Protein AF-A0AAV5IQM7-F1 (afdb_monomer)

Secondary structure (DSSP, 8-state):
-----------------------PPPPEEEEEEE-SSSTHHHHHHHHHHHHHHTT-SSPEEEEE-TTS-HHHHHHHHHTT-EEEE-------TTS-SSS--SSHHHHHHGGGGGG-TT-SEEEEE-TT----S--GGGGGSPSS--B--EEPPPTTSPPPGGG-SSPPS-EE-TTEEEE---HHHHHHHHHHHHHSPPPTHHHHGGG-

Nearest PDB structures (foldseek):
  1zdg-assembly1_A-2  TM=7.998E-01  e=1.258E-12  Oryctolagus cuniculus
  3t7n-assembly1_B  TM=8.251E-01  e=5.888E-12  Homo sapiens
  3u2w-assembly1_B  TM=8.463E-01  e=1.448E-11  Homo sapiens
  3v8z-assembly1_A  TM=7.815E-01  e=2.552E-12  Oryctolagus cuniculus
  3usq-assembly1_A  TM=7.918E-01  e=5.177E-12  Oryctolagus cuniculus

pLDDT: mean 79.18, std 22.53, range [31.3, 98.69]

InterPro domains:
  IPR002495 Glycosyl transferase, family 8 [PF01501] (33-183)
  IPR029044 Nucleotide-diphospho-sugar transferases [G3DSA:3.90.550.10] (26-205)
  IPR029044 Nucleotide-diphospho-sugar transferases [SSF53448] (26-196)
  IPR050587 GNT1/Glycosyltransferase 8 [PTHR11183] (19-203)

Solvent-accessible surface area (backbone atoms only — not comparable to full-atom values): 12952 Å² total; per-residue (Å²): 132,88,80,92,88,84,91,87,86,85,88,82,83,83,77,80,78,78,78,76,73,73,80,68,76,79,39,56,32,37,34,32,61,49,65,50,79,62,72,58,60,57,31,37,49,49,27,45,51,21,42,55,75,42,61,51,92,52,53,43,34,35,38,27,36,86,64,39,44,69,70,56,54,48,54,38,48,78,56,67,35,45,77,39,81,47,74,79,33,72,80,74,91,85,63,76,99,67,92,79,82,79,62,58,36,62,66,51,26,57,50,57,62,25,56,46,59,83,26,62,37,35,36,41,39,39,33,80,49,81,50,89,61,67,64,70,68,67,74,72,53,74,85,96,53,76,48,53,53,77,34,80,80,60,87,90,56,81,82,60,73,91,76,46,82,75,74,77,93,71,49,57,42,86,54,34,36,37,38,59,36,31,59,68,56,37,53,51,51,53,53,50,56,76,69,54,74,92,70,70,66,75,59,65,65,74,77,110

Radius of gyration: 25.44 Å; Cα contacts (8 Å, |Δi|>4): 270; chains: 1; bounding box: 40×71×98 Å

Mean predicted aligned error: 11.59 Å

Organism: NCBI:txid152421

Structure (mmCIF, N/CA/C/O backbone):
data_AF-A0AAV5IQM7-F1
#
_entry.id   AF-A0AAV5IQM7-F1
#
loop_
_atom_site.group_PDB
_atom_site.id
_atom_site.type_symbol
_atom_site.label_atom_id
_atom_site.label_alt_id
_atom_site.label_comp_id
_atom_site.label_asym_id
_atom_site.label_entity_id
_atom_site.label_seq_id
_atom_site.pdbx_PDB_ins_code
_atom_site.Cartn_x
_atom_site.Cartn_y
_atom_site.Cartn_z
_atom_site.occupancy
_atom_site.B_iso_or_equiv
_atom_site.auth_seq_id
_atom_site.auth_comp_id
_atom_site.auth_asym_id
_atom_site.auth_atom_id
_atom_site.pdbx_PDB_model_num
ATOM 1 N N . MET A 1 1 ? 9.847 -55.530 65.056 1.00 37.12 1 MET A N 1
ATOM 2 C CA . MET A 1 1 ? 11.164 -54.924 65.343 1.00 37.12 1 MET A CA 1
ATOM 3 C C . MET A 1 1 ? 11.649 -54.212 64.086 1.00 37.12 1 MET A C 1
ATOM 5 O O . MET A 1 1 ? 11.338 -54.685 63.002 1.00 37.12 1 MET A O 1
ATOM 9 N N . ALA A 1 2 ? 12.290 -53.055 64.273 1.00 31.33 2 ALA A N 1
ATOM 10 C CA . ALA A 1 2 ? 12.826 -52.109 63.279 1.00 31.33 2 ALA A CA 1
ATOM 11 C C . ALA A 1 2 ? 13.828 -52.763 62.285 1.00 31.33 2 ALA A C 1
ATOM 13 O O . ALA A 1 2 ? 14.260 -53.881 62.546 1.00 31.33 2 ALA A O 1
ATOM 14 N N . SER A 1 3 ? 14.215 -52.215 61.122 1.00 32.06 3 SER A N 1
ATOM 15 C CA . SER A 1 3 ? 14.662 -50.849 60.754 1.00 32.06 3 SER A CA 1
ATOM 16 C C . SER A 1 3 ? 14.723 -50.734 59.202 1.00 32.06 3 SER A C 1
ATOM 18 O O . SER A 1 3 ? 14.943 -51.749 58.551 1.00 32.06 3 SER A O 1
ATOM 20 N N . ASN A 1 4 ? 14.356 -49.610 58.553 1.00 31.30 4 ASN A N 1
ATOM 21 C CA . ASN A 1 4 ? 15.213 -48.525 57.989 1.00 31.30 4 ASN A CA 1
ATOM 22 C C . ASN A 1 4 ? 16.508 -48.993 57.269 1.00 31.30 4 ASN A C 1
ATOM 24 O O . ASN A 1 4 ? 17.216 -49.804 57.843 1.00 31.30 4 ASN A O 1
ATOM 28 N N . VAL A 1 5 ? 16.998 -48.525 56.103 1.00 36.59 5 VAL A N 1
ATOM 29 C CA . VAL A 1 5 ? 16.884 -47.333 55.210 1.00 36.59 5 VAL A CA 1
ATOM 30 C C . VAL A 1 5 ? 17.802 -47.678 53.978 1.00 36.59 5 VAL A C 1
ATOM 32 O O . VAL A 1 5 ? 18.730 -48.455 54.163 1.00 36.59 5 VAL A O 1
ATOM 35 N N . MET A 1 6 ? 17.612 -47.316 52.692 1.00 32.00 6 MET A N 1
ATOM 36 C CA . MET A 1 6 ? 18.033 -46.065 52.016 1.00 32.00 6 MET A CA 1
ATOM 37 C C . MET A 1 6 ? 17.916 -46.220 50.468 1.00 32.00 6 MET A C 1
ATOM 39 O O . MET A 1 6 ? 18.459 -47.155 49.894 1.00 32.00 6 MET A O 1
ATOM 43 N N . ASN A 1 7 ? 17.213 -45.277 49.829 1.00 34.47 7 ASN A N 1
ATOM 44 C CA . ASN A 1 7 ? 17.510 -44.541 48.582 1.00 34.47 7 ASN A CA 1
ATOM 45 C C . ASN A 1 7 ? 18.238 -45.197 47.374 1.00 34.47 7 ASN A C 1
ATOM 47 O O . ASN A 1 7 ? 19.398 -45.569 47.475 1.00 34.47 7 ASN A O 1
ATOM 51 N N . THR A 1 8 ? 17.633 -45.116 46.176 1.00 35.34 8 THR A N 1
ATOM 52 C CA . THR A 1 8 ? 18.191 -44.420 44.982 1.00 35.34 8 THR A CA 1
ATOM 53 C C . THR A 1 8 ? 17.154 -44.343 43.837 1.00 35.34 8 THR A C 1
ATOM 55 O O . THR A 1 8 ? 16.594 -45.346 43.409 1.00 35.34 8 THR A O 1
ATOM 58 N N . LYS A 1 9 ? 16.895 -43.123 43.340 1.00 39.16 9 LYS A N 1
ATOM 59 C CA . LYS A 1 9 ? 16.306 -42.804 42.015 1.00 39.16 9 LYS A CA 1
ATOM 60 C C . LYS A 1 9 ? 17.465 -42.543 41.027 1.00 39.16 9 LYS A C 1
ATOM 62 O O . LYS A 1 9 ? 18.515 -42.097 41.491 1.00 39.16 9 LYS A O 1
ATOM 67 N N . PRO A 1 10 ? 17.306 -42.773 39.707 1.00 44.19 10 PRO A N 1
ATOM 68 C CA . PRO A 1 10 ? 16.773 -41.738 38.795 1.00 44.19 10 PRO A CA 1
ATOM 69 C C . PRO A 1 10 ? 15.765 -42.309 37.766 1.00 44.19 10 PRO A C 1
ATOM 71 O O . PRO A 1 10 ? 15.905 -43.425 37.294 1.00 44.19 10 PRO A O 1
ATOM 74 N N . ASN A 1 11 ? 14.597 -41.695 37.558 1.00 37.00 11 ASN A N 1
ATOM 75 C CA . ASN A 1 11 ? 14.291 -40.556 36.673 1.00 37.00 11 ASN A CA 1
ATOM 76 C C . ASN A 1 11 ? 14.372 -40.860 35.161 1.00 37.00 11 ASN A C 1
ATOM 78 O O . ASN A 1 11 ? 15.452 -40.835 34.585 1.00 37.00 11 ASN A O 1
ATOM 82 N N . ALA A 1 12 ? 13.202 -41.017 34.531 1.00 38.97 12 ALA A N 1
ATOM 83 C CA . ALA A 1 12 ? 12.914 -40.568 33.165 1.00 38.97 12 ALA A CA 1
ATOM 84 C C . ALA A 1 12 ? 11.387 -40.547 32.948 1.00 38.97 12 ALA A C 1
ATOM 86 O O . ALA A 1 12 ? 10.823 -41.392 32.259 1.00 38.97 12 ALA A O 1
ATOM 87 N N . SER A 1 13 ? 10.695 -39.588 33.573 1.00 37.47 13 SER A N 1
ATOM 88 C CA . SER A 1 13 ? 9.366 -39.190 33.101 1.00 37.47 13 SER A CA 1
ATOM 89 C C . SER A 1 13 ? 9.572 -38.306 31.880 1.00 37.47 13 SER A C 1
ATOM 91 O O . SER A 1 13 ? 9.978 -37.151 32.001 1.00 37.47 13 SER A O 1
ATOM 93 N N . THR A 1 14 ? 9.330 -38.872 30.704 1.00 34.59 14 THR A N 1
ATOM 94 C CA . THR A 1 14 ? 9.285 -38.158 29.431 1.00 34.59 14 THR A CA 1
ATOM 95 C C . THR A 1 14 ? 8.139 -37.150 29.485 1.00 34.59 14 THR A C 1
ATOM 97 O O . THR A 1 14 ? 6.981 -37.483 29.244 1.00 34.59 14 THR A O 1
ATOM 100 N N . VAL A 1 15 ? 8.449 -35.907 29.849 1.00 36.72 15 VAL A N 1
ATOM 101 C CA . VAL A 1 15 ? 7.535 -34.782 29.661 1.00 36.72 15 VAL A CA 1
ATOM 102 C C . VAL A 1 15 ? 7.520 -34.491 28.167 1.00 36.72 15 VAL A C 1
ATOM 104 O O . VAL A 1 15 ? 8.432 -33.867 27.631 1.00 36.72 15 VAL A O 1
ATOM 107 N N . VAL A 1 16 ? 6.489 -34.978 27.482 1.00 37.81 16 VAL A N 1
ATOM 108 C CA . VAL A 1 16 ? 6.167 -34.536 26.127 1.00 37.81 16 VAL A CA 1
ATOM 109 C C . VAL A 1 16 ? 5.552 -33.144 26.260 1.00 37.81 16 VAL A C 1
ATOM 111 O O . VAL A 1 16 ? 4.340 -32.987 26.394 1.00 37.81 16 VAL A O 1
ATOM 114 N N . THR A 1 17 ? 6.392 -32.112 26.282 1.00 36.19 17 THR A N 1
ATOM 115 C CA . THR A 1 17 ? 5.953 -30.729 26.088 1.00 36.19 17 THR A CA 1
ATOM 116 C C . THR A 1 17 ? 5.511 -30.578 24.636 1.00 36.19 17 THR A C 1
ATOM 118 O O . THR A 1 17 ? 6.286 -30.215 23.753 1.00 36.19 17 THR A O 1
ATOM 121 N N . SER A 1 18 ? 4.235 -30.868 24.373 1.00 42.69 18 SER A N 1
ATOM 122 C CA . SER A 1 18 ? 3.570 -30.385 23.167 1.00 42.69 18 SER A CA 1
ATOM 123 C C . SER A 1 18 ? 3.438 -28.868 23.295 1.00 42.69 18 SER A C 1
ATOM 125 O O . SER A 1 18 ? 2.542 -28.335 23.944 1.00 42.69 18 SER A O 1
ATOM 127 N N . SER A 1 19 ? 4.397 -28.148 22.718 1.00 42.94 19 SER A N 1
ATOM 128 C CA . SER A 1 19 ? 4.266 -26.710 22.531 1.00 42.94 19 SER A CA 1
ATOM 129 C C . SER A 1 19 ? 3.201 -26.495 21.459 1.00 42.94 19 SER A C 1
ATOM 131 O O . SER A 1 19 ? 3.481 -26.532 20.260 1.00 42.94 19 SER A O 1
ATOM 133 N N . ALA A 1 20 ? 1.947 -26.351 21.889 1.00 42.56 20 ALA A N 1
ATOM 134 C CA . ALA A 1 20 ? 0.885 -25.833 21.049 1.00 42.56 20 ALA A CA 1
ATOM 135 C C . ALA A 1 20 ? 1.284 -24.405 20.665 1.00 42.56 20 ALA A C 1
ATOM 137 O O . ALA A 1 20 ? 1.094 -23.458 21.429 1.00 42.56 20 ALA A O 1
ATOM 138 N N . LYS A 1 21 ? 1.903 -24.254 19.489 1.00 43.53 21 LYS A N 1
ATOM 139 C CA . LYS A 1 21 ? 2.110 -22.956 18.855 1.00 43.53 21 LYS A CA 1
ATOM 140 C C . LYS A 1 21 ? 0.718 -22.369 18.680 1.00 43.53 21 LYS A C 1
ATOM 142 O O . LYS A 1 21 ? -0.026 -22.823 17.814 1.00 43.53 21 LYS A O 1
ATOM 147 N N . ALA A 1 22 ? 0.344 -21.433 19.554 1.00 42.72 22 ALA A N 1
ATOM 148 C CA . ALA A 1 22 ? -0.907 -20.710 19.432 1.00 42.72 22 ALA A CA 1
ATOM 149 C C . ALA A 1 22 ? -0.965 -20.202 17.992 1.00 42.72 22 ALA A C 1
ATOM 151 O O . ALA A 1 22 ? -0.064 -19.475 17.562 1.00 42.72 22 ALA A O 1
ATOM 152 N N . MET A 1 23 ? -1.941 -20.681 17.221 1.00 48.75 23 MET A N 1
ATOM 153 C CA . MET A 1 23 ? -2.147 -20.215 15.861 1.00 48.75 23 MET A CA 1
ATOM 154 C C . MET A 1 23 ? -2.526 -18.745 15.979 1.00 48.75 23 MET A C 1
ATOM 156 O O . MET A 1 23 ? -3.672 -18.401 16.256 1.00 48.75 23 MET A O 1
ATOM 160 N N . SER A 1 24 ? -1.524 -17.873 15.880 1.00 64.31 24 SER A N 1
ATOM 161 C CA . SER A 1 24 ? -1.733 -16.439 15.843 1.00 64.31 24 SER A CA 1
ATOM 162 C C . SER A 1 24 ? -2.653 -16.158 14.670 1.00 64.31 24 SER A C 1
ATOM 164 O O . SER A 1 24 ? -2.392 -16.652 13.569 1.00 64.31 24 SER A O 1
ATOM 166 N N . LEU A 1 25 ? -3.709 -15.383 14.909 1.00 70.38 25 LEU A N 1
ATOM 167 C CA . LEU A 1 25 ? -4.631 -14.980 13.857 1.00 70.38 25 LEU A CA 1
ATOM 168 C C . LEU A 1 25 ? -3.851 -14.446 12.641 1.00 70.38 25 LEU A C 1
ATOM 170 O O . LEU A 1 25 ? -2.874 -13.708 12.828 1.00 70.38 25 LEU A O 1
ATOM 174 N N . PRO A 1 26 ? -4.257 -14.823 11.415 1.00 79.12 26 PRO A N 1
ATOM 175 C CA . PRO A 1 26 ? -3.601 -14.373 10.197 1.00 79.12 26 PRO A CA 1
ATOM 176 C C . PRO A 1 26 ? -3.544 -12.842 10.168 1.00 79.12 26 PRO A C 1
ATOM 178 O O . PRO A 1 26 ? -4.567 -12.160 10.244 1.00 79.12 26 PRO A O 1
ATOM 181 N N . LYS A 1 27 ? -2.329 -12.284 10.097 1.00 95.12 27 LYS A N 1
ATOM 182 C CA . LYS A 1 27 ? -2.139 -10.831 10.028 1.00 95.12 27 LYS A CA 1
ATOM 183 C C . LYS A 1 27 ? -2.548 -10.343 8.642 1.00 95.12 27 LYS A C 1
ATOM 185 O O . LYS A 1 27 ? -2.135 -10.918 7.637 1.00 95.12 27 LYS A O 1
ATOM 190 N N . ARG A 1 28 ? -3.339 -9.277 8.598 1.00 98.00 28 ARG A N 1
ATOM 191 C CA . ARG A 1 28 ? -3.844 -8.629 7.381 1.00 98.00 28 ARG A CA 1
ATOM 192 C C . ARG A 1 28 ? -3.598 -7.125 7.480 1.00 98.00 28 ARG A C 1
ATOM 194 O O . ARG A 1 28 ? -3.606 -6.583 8.590 1.00 98.00 28 ARG A O 1
ATOM 201 N N . ALA A 1 29 ? -3.337 -6.472 6.354 1.00 98.56 29 ALA A N 1
ATOM 202 C CA . ALA A 1 29 ? -3.091 -5.034 6.312 1.00 98.56 29 ALA A CA 1
ATOM 203 C C . ALA A 1 29 ? -3.358 -4.443 4.928 1.00 98.56 29 ALA A C 1
ATOM 205 O O . ALA A 1 29 ? -3.205 -5.113 3.907 1.00 98.56 29 ALA A O 1
ATOM 206 N N . TYR A 1 30 ? -3.698 -3.161 4.910 1.00 98.69 30 TYR A N 1
ATOM 207 C CA . TYR A 1 30 ? -3.569 -2.352 3.708 1.00 98.69 30 TYR A CA 1
ATOM 208 C C . TYR A 1 30 ? -2.096 -2.012 3.503 1.00 98.69 30 TYR A C 1
ATOM 210 O O . TYR A 1 30 ? -1.344 -1.882 4.473 1.00 98.69 30 TYR A O 1
ATOM 218 N N . VAL A 1 31 ? -1.677 -1.853 2.254 1.00 98.69 31 VAL A N 1
ATOM 219 C CA . VAL A 1 31 ? -0.310 -1.463 1.921 1.00 98.69 31 VAL A CA 1
ATOM 220 C C . VAL A 1 31 ? -0.287 -0.412 0.829 1.00 98.69 31 VAL A C 1
ATOM 222 O O . VAL A 1 31 ? -1.037 -0.481 -0.137 1.00 98.69 31 VAL A O 1
ATOM 225 N N . THR A 1 32 ? 0.598 0.560 0.979 1.00 98.00 32 THR A N 1
ATOM 226 C CA . THR A 1 32 ? 0.918 1.537 -0.058 1.00 98.00 32 THR A CA 1
ATOM 227 C C . THR A 1 32 ? 2.431 1.718 -0.145 1.00 98.00 32 THR A C 1
ATOM 229 O O . THR A 1 32 ? 3.177 1.166 0.669 1.00 98.00 32 THR A O 1
ATOM 232 N N . PHE A 1 33 ? 2.896 2.449 -1.151 1.00 97.06 33 PHE A N 1
ATOM 233 C CA . PHE A 1 33 ? 4.313 2.672 -1.421 1.00 97.06 33 PHE A CA 1
ATOM 234 C C . PHE A 1 33 ? 4.577 4.167 -1.599 1.00 97.06 33 PHE A C 1
ATOM 236 O O . PHE A 1 33 ? 3.794 4.847 -2.257 1.00 97.06 33 PHE A O 1
ATOM 243 N N . LEU A 1 34 ? 5.669 4.658 -1.015 1.00 95.75 34 LEU A N 1
ATOM 244 C CA . LEU A 1 34 ? 6.095 6.051 -1.085 1.00 95.75 34 LEU A CA 1
ATOM 245 C C . LEU A 1 34 ? 7.604 6.123 -1.359 1.00 95.75 34 LEU A C 1
ATOM 247 O O . LEU A 1 34 ? 8.394 5.407 -0.742 1.00 95.75 34 LEU A O 1
ATOM 251 N N . ALA A 1 35 ? 7.997 7.014 -2.263 1.00 93.06 35 ALA A N 1
ATOM 252 C CA . ALA A 1 35 ? 9.385 7.278 -2.622 1.00 93.06 35 ALA A CA 1
ATOM 253 C C . ALA A 1 35 ? 9.606 8.778 -2.834 1.00 93.06 35 ALA A C 1
ATOM 255 O O . ALA A 1 35 ? 8.668 9.506 -3.160 1.00 93.06 35 ALA A O 1
ATOM 256 N N . GLY A 1 36 ? 10.851 9.222 -2.681 1.00 89.06 36 GLY A N 1
ATOM 257 C CA . GLY A 1 36 ? 11.246 10.605 -2.918 1.00 89.06 36 GLY A CA 1
ATOM 258 C C . GLY A 1 36 ? 10.729 11.610 -1.883 1.00 89.06 36 GLY A C 1
ATOM 259 O O . GLY A 1 36 ? 10.169 11.272 -0.837 1.00 89.06 36 GLY A O 1
ATOM 260 N N . ASN A 1 37 ? 10.940 12.891 -2.190 1.00 88.12 37 ASN A N 1
ATOM 261 C CA . ASN A 1 37 ? 10.611 14.029 -1.325 1.00 88.12 37 ASN A CA 1
ATOM 262 C C . ASN A 1 37 ? 9.400 14.847 -1.812 1.00 88.12 37 ASN A C 1
ATOM 264 O O . ASN A 1 37 ? 9.224 15.986 -1.386 1.00 88.12 37 ASN A O 1
ATOM 268 N N . GLY A 1 38 ? 8.601 14.289 -2.723 1.00 89.50 38 GLY A N 1
ATOM 269 C CA . GLY A 1 38 ? 7.453 14.969 -3.315 1.00 89.50 38 GLY A CA 1
ATOM 270 C C . GLY A 1 38 ? 6.223 15.021 -2.407 1.00 89.50 38 GLY A C 1
ATOM 271 O O . GLY A 1 38 ? 6.201 14.508 -1.288 1.00 89.50 38 GLY A O 1
ATOM 272 N N . ASP A 1 39 ? 5.151 15.601 -2.939 1.00 90.69 39 ASP A N 1
ATOM 273 C CA . ASP A 1 39 ? 3.887 15.802 -2.225 1.00 90.69 39 ASP A CA 1
ATOM 274 C C . ASP A 1 39 ? 3.036 14.529 -2.061 1.00 90.69 39 ASP A C 1
ATOM 276 O O . ASP A 1 39 ? 1.988 14.574 -1.415 1.00 90.69 39 ASP A O 1
ATOM 280 N N . ASP A 1 40 ? 3.491 13.382 -2.570 1.00 91.25 40 ASP A N 1
ATOM 281 C CA . ASP A 1 40 ? 2.781 12.096 -2.510 1.00 91.25 40 ASP A CA 1
ATOM 282 C C . ASP A 1 40 ? 2.455 11.663 -1.069 1.00 91.25 40 ASP A C 1
ATOM 284 O O . ASP A 1 40 ? 1.447 10.998 -0.812 1.00 91.25 40 ASP A O 1
ATOM 288 N N . VAL A 1 41 ? 3.242 12.126 -0.087 1.00 95.50 41 VAL A N 1
ATOM 289 C CA . VAL A 1 41 ? 2.959 11.935 1.345 1.00 95.50 41 VAL A CA 1
ATOM 290 C C . VAL A 1 41 ? 1.591 12.502 1.753 1.00 95.50 41 VAL A C 1
ATOM 292 O O . VAL A 1 41 ? 0.920 11.939 2.624 1.00 95.50 41 VAL A O 1
ATOM 295 N N . LYS A 1 42 ? 1.131 13.587 1.112 1.00 95.50 42 LYS A N 1
ATOM 296 C CA . LYS A 1 42 ? -0.186 14.198 1.359 1.00 95.50 42 LYS A CA 1
ATOM 297 C C . LYS A 1 42 ? -1.305 13.269 0.898 1.00 95.50 42 LYS A C 1
ATOM 299 O O . LYS A 1 42 ? -2.290 13.119 1.623 1.00 95.50 42 LYS A O 1
ATOM 304 N N . GLY A 1 43 ? -1.124 12.615 -0.252 1.00 96.50 43 GLY A N 1
ATOM 305 C CA . GLY A 1 43 ? -2.024 11.577 -0.750 1.00 96.50 43 GLY A CA 1
ATOM 306 C C . GLY A 1 43 ? -2.120 10.426 0.245 1.00 96.50 43 GLY A C 1
ATOM 307 O O . GLY A 1 43 ? -3.200 10.150 0.767 1.00 96.50 43 GLY A O 1
ATOM 308 N N . VAL A 1 44 ? -0.975 9.842 0.620 1.00 97.38 44 VAL A N 1
ATOM 309 C CA . VAL A 1 44 ? -0.917 8.720 1.576 1.00 97.38 44 VAL A CA 1
ATOM 310 C C . VAL A 1 44 ? -1.558 9.085 2.921 1.00 97.38 44 VAL A C 1
ATOM 312 O O . VAL A 1 44 ? -2.284 8.286 3.515 1.00 97.38 44 VAL A O 1
ATOM 315 N N . THR A 1 45 ? -1.353 10.315 3.392 1.00 96.88 45 THR A N 1
ATOM 316 C CA . THR A 1 45 ? -2.009 10.839 4.599 1.00 96.88 45 THR A CA 1
ATOM 317 C C . THR A 1 45 ? -3.531 10.928 4.425 1.00 96.88 45 THR A C 1
ATOM 319 O O . THR A 1 45 ? -4.291 10.616 5.345 1.00 96.88 45 THR A O 1
ATOM 322 N N . GLY A 1 46 ? -3.999 11.342 3.246 1.00 97.38 46 GLY A N 1
ATOM 323 C CA . GLY A 1 46 ? -5.411 11.335 2.866 1.00 97.38 46 GLY A CA 1
ATOM 324 C C . GLY A 1 46 ? -6.006 9.925 2.855 1.00 97.38 46 GLY A C 1
ATOM 325 O O . GLY A 1 46 ? -7.062 9.710 3.455 1.00 97.38 46 GLY A O 1
ATOM 326 N N . LEU A 1 47 ? -5.299 8.956 2.270 1.00 98.00 47 LEU A N 1
ATOM 327 C CA . LEU A 1 47 ? -5.671 7.541 2.273 1.00 98.00 47 LEU A CA 1
ATOM 328 C C . LEU A 1 47 ? -5.801 6.996 3.705 1.00 98.00 47 LEU A C 1
ATOM 330 O O . LEU A 1 47 ? -6.826 6.403 4.052 1.00 98.00 47 LEU A O 1
ATOM 334 N N . ALA A 1 48 ? -4.812 7.256 4.566 1.00 97.88 48 ALA A N 1
ATOM 335 C CA . ALA A 1 48 ? -4.835 6.849 5.973 1.00 97.88 48 ALA A CA 1
ATOM 336 C C . ALA A 1 48 ? -6.062 7.410 6.714 1.00 97.88 48 ALA A C 1
ATOM 338 O O . ALA A 1 48 ? -6.770 6.688 7.424 1.00 97.88 48 ALA A O 1
ATOM 339 N N . LYS A 1 49 ? -6.369 8.697 6.499 1.00 97.12 49 LYS A N 1
ATOM 340 C CA . LYS A 1 49 ? -7.576 9.342 7.037 1.00 97.12 49 LYS A CA 1
ATOM 341 C C . LYS A 1 49 ? -8.857 8.710 6.488 1.00 97.12 49 LYS A C 1
ATOM 343 O O . LYS A 1 49 ? -9.804 8.525 7.251 1.00 97.12 49 LYS A O 1
ATOM 348 N N . GLY A 1 50 ? -8.891 8.363 5.201 1.00 97.81 50 GLY A N 1
ATOM 349 C CA . GLY A 1 50 ? -10.013 7.679 4.554 1.00 97.81 50 GLY A CA 1
ATOM 350 C C . GLY A 1 50 ? -10.320 6.331 5.205 1.00 97.81 50 GLY A C 1
ATOM 351 O O . GLY A 1 50 ? -11.435 6.124 5.685 1.00 97.81 50 GLY A O 1
ATOM 352 N N . LEU A 1 51 ? -9.310 5.463 5.326 1.00 98.25 51 LEU A N 1
ATOM 353 C CA . LEU A 1 51 ? -9.426 4.152 5.982 1.00 98.25 51 LEU A CA 1
ATOM 354 C C . LEU A 1 51 ? -9.912 4.270 7.434 1.00 98.25 51 LEU A C 1
ATOM 356 O O . LEU A 1 51 ? -10.774 3.507 7.878 1.00 98.25 51 LEU A O 1
ATOM 360 N N . ARG A 1 52 ? -9.420 5.272 8.169 1.00 97.31 52 ARG A N 1
ATOM 361 C CA . ARG A 1 52 ? -9.866 5.550 9.539 1.00 97.31 52 ARG A CA 1
ATOM 362 C C . ARG A 1 52 ? -11.316 6.023 9.595 1.00 97.31 52 ARG A C 1
ATOM 364 O O . ARG A 1 52 ? -12.080 5.565 10.443 1.00 97.31 52 ARG A O 1
ATOM 371 N N . LYS A 1 53 ? -11.717 6.918 8.687 1.00 97.88 53 LYS A N 1
ATOM 372 C CA . LYS A 1 53 ? -13.087 7.448 8.606 1.00 97.88 53 LYS A CA 1
ATOM 373 C C . LYS A 1 53 ? -14.106 6.334 8.368 1.00 9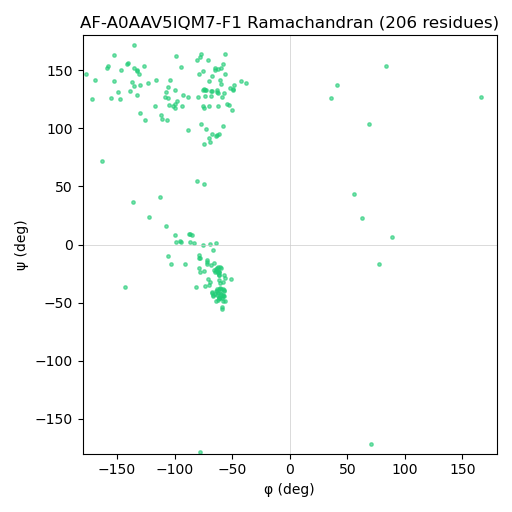7.88 53 LYS A C 1
ATOM 375 O O . LYS A 1 53 ? -15.179 6.359 8.967 1.00 97.88 53 LYS A O 1
ATOM 380 N N . VAL A 1 54 ? -13.753 5.343 7.550 1.00 98.12 54 VAL A N 1
ATOM 381 C CA . VAL A 1 54 ? -14.587 4.156 7.297 1.00 98.12 54 VAL A CA 1
ATOM 382 C C . VAL A 1 54 ? -14.397 3.048 8.341 1.00 98.12 54 VAL A C 1
ATOM 384 O O . VAL A 1 54 ? -14.949 1.960 8.194 1.00 98.12 54 VAL A O 1
ATOM 387 N N . LYS A 1 55 ? -13.653 3.325 9.421 1.00 97.88 55 LYS A N 1
ATOM 388 C CA . LYS A 1 55 ? -13.424 2.428 10.562 1.00 97.88 55 LYS A CA 1
ATOM 389 C C . LYS A 1 55 ? -12.837 1.073 10.152 1.00 97.88 5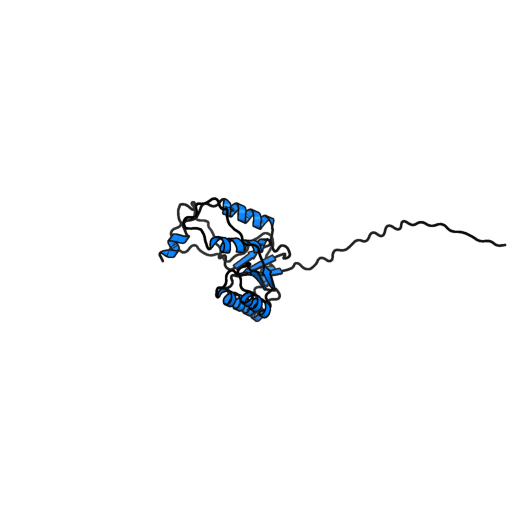5 LYS A C 1
ATOM 391 O O . LYS A 1 55 ? -13.282 0.039 10.648 1.00 97.88 55 LYS A O 1
ATOM 396 N N . SER A 1 56 ? -11.859 1.089 9.242 1.00 97.69 56 SER A N 1
ATOM 397 C CA . SER A 1 56 ? -11.065 -0.098 8.910 1.00 97.69 56 SER A CA 1
ATOM 398 C C . SER A 1 56 ? -10.500 -0.739 10.179 1.00 97.69 56 SER A C 1
ATOM 400 O O . SER A 1 56 ? -9.961 -0.049 11.049 1.00 97.69 56 SER A O 1
ATOM 402 N N . LYS A 1 57 ? -10.597 -2.066 10.275 1.00 97.06 57 LYS A N 1
ATOM 403 C CA . LYS A 1 57 ? -9.992 -2.848 11.366 1.00 97.06 57 LYS A CA 1
ATOM 404 C C . LYS A 1 57 ? -8.493 -3.063 11.161 1.00 97.06 57 LYS A C 1
ATOM 406 O O . LYS A 1 57 ? -7.785 -3.404 12.109 1.00 97.06 57 LYS A O 1
ATOM 411 N N . TYR A 1 58 ? -8.019 -2.916 9.925 1.00 97.81 58 TYR A N 1
ATOM 412 C CA . TYR A 1 58 ? -6.667 -3.276 9.522 1.00 97.81 58 TYR A CA 1
ATOM 413 C C . TYR A 1 58 ? -5.780 -2.035 9.360 1.00 97.81 58 TYR A C 1
ATOM 415 O O . TYR A 1 58 ? -6.242 -1.003 8.864 1.00 97.81 58 TYR A O 1
ATOM 423 N N . PRO A 1 59 ? -4.497 -2.118 9.758 1.00 97.56 59 PRO A N 1
ATOM 424 C CA . PRO A 1 59 ? -3.576 -0.994 9.657 1.00 97.56 59 PRO A CA 1
ATOM 425 C C . PRO A 1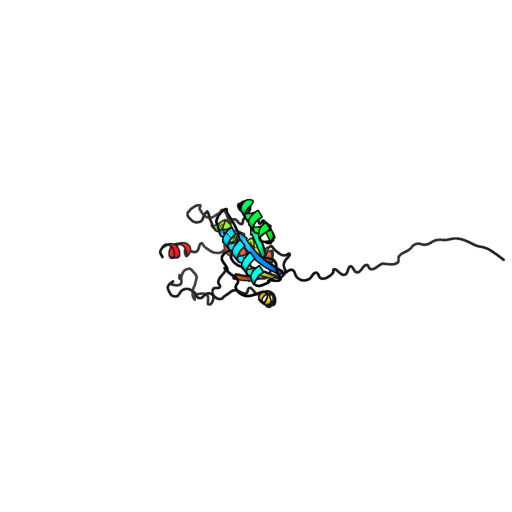 59 ? -3.198 -0.710 8.199 1.00 97.56 59 PRO A C 1
ATOM 427 O O . PRO A 1 59 ? -3.237 -1.608 7.355 1.00 97.56 59 PRO A O 1
ATOM 430 N N . LEU A 1 60 ? -2.741 0.516 7.942 1.00 98.56 60 LEU A N 1
ATOM 431 C CA . LEU A 1 60 ? -2.047 0.876 6.709 1.00 98.56 60 LEU A CA 1
ATOM 432 C C . LEU A 1 60 ? -0.533 0.757 6.914 1.00 98.56 60 LEU A C 1
ATOM 434 O O . LEU A 1 60 ? 0.044 1.439 7.764 1.00 98.56 60 LEU A O 1
ATOM 438 N N . VAL A 1 61 ? 0.103 -0.116 6.138 1.00 98.62 61 VAL A N 1
ATOM 439 C CA . VAL A 1 61 ? 1.560 -0.234 6.040 1.00 98.62 61 VAL A CA 1
ATOM 440 C C . VAL A 1 61 ? 2.040 0.629 4.879 1.00 98.62 61 VAL A C 1
ATOM 442 O O . VAL A 1 61 ? 1.540 0.506 3.765 1.00 98.62 61 VAL A O 1
ATOM 445 N N . VAL A 1 62 ? 3.020 1.490 5.121 1.00 98.44 62 VAL A N 1
ATOM 446 C CA . VAL A 1 62 ? 3.610 2.343 4.085 1.00 98.44 62 VAL A CA 1
ATOM 447 C C . VAL A 1 62 ? 5.027 1.856 3.835 1.00 98.44 62 VAL A C 1
ATOM 449 O O . VAL A 1 62 ? 5.897 2.011 4.692 1.00 98.44 62 VAL A O 1
ATOM 452 N N . ALA A 1 63 ? 5.237 1.230 2.679 1.00 98.19 63 ALA A N 1
ATOM 453 C CA . ALA A 1 63 ? 6.559 0.849 2.213 1.00 98.19 63 ALA A CA 1
ATOM 454 C C . ALA A 1 63 ? 7.297 2.107 1.740 1.00 98.19 63 ALA A C 1
ATOM 456 O O . ALA A 1 63 ? 6.829 2.765 0.813 1.00 98.19 63 ALA A O 1
ATOM 457 N N . VAL A 1 64 ? 8.413 2.453 2.379 1.00 97.25 64 VAL A N 1
ATOM 458 C CA . VAL A 1 64 ? 9.180 3.670 2.069 1.00 97.25 64 VAL A CA 1
ATOM 459 C C . VAL A 1 64 ? 10.568 3.334 1.547 1.00 97.25 64 VAL A C 1
ATOM 461 O O . VAL A 1 64 ? 11.211 2.410 2.047 1.00 97.25 64 VAL A O 1
ATOM 464 N N . LEU A 1 65 ? 11.038 4.094 0.561 1.00 95.31 65 LEU A N 1
ATOM 465 C CA . LEU A 1 65 ? 12.443 4.073 0.162 1.00 95.31 65 LEU A CA 1
ATOM 466 C C . LEU A 1 65 ? 13.314 4.930 1.106 1.00 95.31 65 LEU A C 1
ATOM 468 O O . LEU A 1 65 ? 12.801 5.842 1.768 1.00 95.31 65 LEU A O 1
ATOM 472 N N . PRO A 1 66 ? 14.639 4.683 1.165 1.00 94.06 66 PRO A N 1
ATOM 473 C CA . PRO A 1 66 ? 15.563 5.465 1.994 1.00 94.06 66 PRO A CA 1
ATOM 474 C C . PRO A 1 66 ? 15.610 6.964 1.659 1.00 94.06 66 PRO A C 1
ATOM 476 O O . PRO A 1 66 ? 16.020 7.764 2.492 1.00 94.06 66 PRO A O 1
ATOM 479 N N . ASP A 1 67 ? 15.186 7.353 0.455 1.00 92.06 67 ASP A N 1
ATOM 480 C CA . ASP A 1 67 ? 15.155 8.742 -0.016 1.00 92.06 67 ASP A CA 1
ATOM 481 C C . ASP A 1 67 ? 13.960 9.557 0.514 1.00 92.06 67 ASP A C 1
ATOM 483 O O . ASP A 1 67 ? 13.934 10.778 0.351 1.00 92.06 67 ASP A O 1
ATOM 487 N N . VAL A 1 68 ? 12.989 8.910 1.172 1.00 95.50 68 VAL A N 1
ATOM 488 C CA . VAL A 1 68 ? 11.855 9.583 1.816 1.00 95.50 68 VAL A CA 1
ATOM 489 C C . VAL A 1 68 ? 12.347 10.353 3.052 1.00 95.50 68 VAL A C 1
ATOM 491 O O . VAL A 1 68 ? 12.832 9.715 3.995 1.00 95.50 68 VAL A O 1
ATOM 494 N N . PRO A 1 69 ? 12.186 11.693 3.103 1.00 96.19 69 PRO A N 1
ATOM 495 C CA . PRO A 1 69 ? 12.658 12.517 4.214 1.00 96.19 69 PRO A CA 1
ATOM 496 C C . PRO A 1 69 ? 12.048 12.133 5.565 1.00 96.19 69 PRO A C 1
ATOM 498 O O . PRO A 1 69 ? 10.893 11.710 5.651 1.00 96.19 69 PRO A O 1
ATOM 501 N N . GLU A 1 70 ? 12.789 12.384 6.645 1.00 96.38 70 GLU A N 1
ATOM 502 C CA . GLU A 1 70 ? 12.326 12.108 8.012 1.00 96.38 70 GLU A CA 1
ATOM 503 C C . GLU A 1 70 ? 11.051 12.884 8.373 1.00 96.38 70 GLU A C 1
ATOM 505 O O . GLU A 1 70 ? 10.177 12.372 9.066 1.00 96.38 70 GLU A O 1
ATOM 510 N N . GLU A 1 71 ? 10.889 14.096 7.836 1.00 96.75 71 GLU A N 1
ATOM 511 C CA . GLU A 1 71 ? 9.655 14.871 7.981 1.00 96.75 71 GLU A CA 1
ATOM 512 C C . GLU A 1 71 ? 8.437 14.109 7.437 1.00 96.75 71 GLU A C 1
ATOM 514 O O . GLU A 1 71 ? 7.409 14.021 8.108 1.00 96.75 71 GLU A O 1
ATOM 519 N N . HIS A 1 72 ? 8.560 13.486 6.261 1.00 97.44 72 HIS A N 1
ATOM 520 C CA . HIS A 1 72 ? 7.481 12.693 5.671 1.00 97.44 72 HIS A CA 1
ATOM 521 C C . HIS A 1 72 ? 7.205 11.439 6.500 1.00 97.44 72 HIS A C 1
ATOM 523 O O . HIS A 1 72 ? 6.049 11.113 6.759 1.00 97.44 72 HIS A O 1
ATOM 529 N N . ARG A 1 73 ? 8.251 10.759 6.982 1.00 97.44 73 ARG A N 1
ATOM 530 C CA . ARG A 1 73 ? 8.118 9.584 7.860 1.00 97.44 73 ARG A CA 1
ATOM 531 C C . ARG A 1 73 ? 7.388 9.936 9.152 1.00 97.44 73 ARG A C 1
ATOM 533 O O . ARG A 1 73 ? 6.480 9.211 9.557 1.00 97.44 73 ARG A O 1
ATOM 540 N N . LYS A 1 74 ? 7.707 11.087 9.744 1.00 97.19 74 LYS A N 1
ATOM 541 C CA . LYS A 1 74 ? 7.007 11.616 10.915 1.00 97.19 74 LYS A CA 1
ATOM 542 C C . LYS A 1 74 ? 5.526 11.872 10.629 1.00 97.19 74 LYS A C 1
ATOM 544 O O . LYS A 1 74 ? 4.691 11.411 11.398 1.00 97.19 74 LYS A O 1
ATOM 549 N N . LEU A 1 75 ? 5.184 12.505 9.503 1.00 96.38 75 LEU A N 1
ATOM 550 C CA . LEU A 1 75 ? 3.782 12.712 9.103 1.00 96.38 75 LEU A CA 1
ATOM 551 C C . LEU A 1 75 ? 3.005 11.393 8.972 1.00 96.38 75 LEU A C 1
ATOM 553 O O . LEU A 1 75 ? 1.834 11.316 9.354 1.00 96.38 75 LEU A O 1
ATOM 557 N N . LEU A 1 76 ? 3.651 10.343 8.457 1.00 97.50 76 LEU A N 1
ATOM 558 C CA . LEU A 1 76 ? 3.055 9.011 8.369 1.00 97.50 76 LEU A CA 1
ATOM 559 C C . LEU A 1 76 ? 2.827 8.401 9.759 1.00 97.50 76 LEU A C 1
ATOM 561 O O . LEU A 1 76 ? 1.746 7.870 10.015 1.00 97.50 76 LEU A O 1
ATOM 565 N N . HIS A 1 77 ? 3.798 8.510 10.668 1.00 96.75 77 HIS A N 1
ATOM 566 C CA . HIS A 1 77 ? 3.648 8.057 12.054 1.00 96.75 77 HIS A CA 1
ATOM 567 C C . HIS A 1 77 ? 2.533 8.805 12.794 1.00 96.75 77 HIS A C 1
ATOM 569 O O . HIS A 1 77 ? 1.684 8.166 13.418 1.00 96.75 77 HIS A O 1
ATOM 575 N N . ASP A 1 78 ? 2.475 10.130 12.652 1.00 96.62 78 ASP A N 1
ATOM 576 C CA . ASP A 1 78 ? 1.420 10.981 13.218 1.00 96.62 78 ASP A CA 1
ATOM 577 C C . ASP A 1 78 ? 0.035 10.635 12.631 1.00 96.62 78 ASP A C 1
ATOM 579 O O . ASP A 1 78 ? -1.002 10.826 13.269 1.00 96.62 78 ASP A O 1
ATOM 583 N N . SER A 1 79 ? 0.008 10.059 11.425 1.00 95.31 79 SER A N 1
ATOM 584 C CA . SER A 1 79 ? -1.197 9.549 10.759 1.00 95.31 79 SER A CA 1
ATOM 585 C C . SER A 1 79 ? -1.549 8.101 11.128 1.00 95.31 79 SER A C 1
ATOM 587 O O . SER A 1 79 ? -2.474 7.533 10.541 1.00 95.31 79 SER A O 1
ATOM 589 N N . GLU A 1 80 ? -0.878 7.520 12.128 1.00 96.00 80 GLU A N 1
ATOM 590 C CA . GLU A 1 80 ? -1.047 6.136 12.604 1.00 96.00 80 GLU A CA 1
ATOM 591 C C . GLU A 1 80 ? -0.692 5.066 11.552 1.00 96.00 80 GLU A C 1
ATOM 593 O O . GLU A 1 80 ? -1.130 3.914 11.631 1.00 96.00 80 GLU A O 1
ATOM 598 N N . CYS A 1 81 ? 0.129 5.422 10.562 1.00 97.69 81 CYS A N 1
ATOM 599 C CA . CYS A 1 81 ? 0.647 4.473 9.585 1.00 97.69 81 CYS A CA 1
ATOM 600 C C . CYS A 1 81 ? 1.805 3.651 10.165 1.00 97.69 81 CYS A C 1
ATOM 602 O O . CYS A 1 81 ? 2.645 4.140 10.926 1.00 97.69 81 CYS A O 1
ATOM 604 N N . LYS A 1 82 ? 1.909 2.394 9.728 1.00 97.88 82 LYS A N 1
ATOM 605 C CA . LYS A 1 82 ? 3.082 1.551 9.974 1.00 97.88 82 LYS A CA 1
ATOM 606 C C . LYS A 1 82 ? 4.100 1.769 8.863 1.00 97.88 82 LYS A C 1
ATOM 608 O O . LYS A 1 82 ? 3.972 1.193 7.787 1.00 97.88 82 LYS A O 1
ATOM 613 N N . VAL A 1 83 ? 5.102 2.598 9.121 1.00 98.00 83 VAL A N 1
ATOM 614 C CA . VAL A 1 83 ? 6.199 2.836 8.176 1.00 98.00 83 VAL A CA 1
ATOM 615 C C . VAL A 1 83 ? 7.123 1.617 8.155 1.00 98.00 83 VAL A C 1
ATOM 617 O O . VAL A 1 83 ? 7.566 1.154 9.206 1.00 98.00 83 VAL A O 1
ATOM 620 N N . LYS A 1 84 ? 7.394 1.080 6.963 1.00 97.94 84 LYS A N 1
ATOM 621 C CA . LYS A 1 84 ? 8.326 -0.031 6.747 1.00 97.94 84 LYS A CA 1
ATOM 622 C C . LYS A 1 84 ? 9.298 0.340 5.637 1.00 97.94 84 LYS A C 1
ATOM 624 O O . LYS A 1 84 ? 8.901 0.477 4.485 1.00 97.94 84 LYS A O 1
ATOM 629 N N . GLU A 1 85 ? 10.563 0.505 5.991 1.00 97.31 85 GLU A N 1
ATOM 630 C CA . GLU A 1 85 ? 11.609 0.771 5.007 1.00 97.31 85 GLU A CA 1
ATOM 631 C C . GLU A 1 85 ? 11.884 -0.466 4.146 1.00 97.31 85 GLU A C 1
ATOM 633 O O . GLU A 1 85 ? 11.851 -1.599 4.638 1.00 97.31 85 GLU A O 1
ATOM 638 N N . ILE A 1 86 ? 12.115 -0.243 2.854 1.00 96.06 86 ILE A N 1
ATOM 639 C CA . ILE A 1 86 ? 12.423 -1.281 1.875 1.00 96.06 86 ILE A CA 1
ATOM 640 C C . ILE A 1 86 ? 13.620 -0.891 1.012 1.00 96.06 86 ILE A C 1
ATOM 642 O O . ILE A 1 86 ? 13.841 0.275 0.694 1.00 96.06 86 ILE A O 1
ATOM 646 N N . GLU A 1 87 ? 14.359 -1.908 0.580 1.00 92.06 87 GLU A N 1
ATOM 647 C CA . GLU A 1 87 ? 15.500 -1.731 -0.312 1.00 92.06 87 GLU A CA 1
ATOM 648 C C . GLU A 1 87 ? 15.048 -1.438 -1.750 1.00 92.06 87 GLU A C 1
ATOM 650 O O . GLU A 1 87 ? 14.221 -2.196 -2.289 1.00 92.06 87 GLU A O 1
ATOM 655 N N . PRO A 1 88 ? 15.628 -0.420 -2.414 1.00 90.62 88 PRO A N 1
ATOM 656 C CA . PRO A 1 88 ? 15.342 -0.144 -3.810 1.00 90.62 88 PRO A CA 1
ATOM 657 C C . PRO A 1 88 ? 15.607 -1.355 -4.717 1.00 90.62 88 PRO A C 1
ATOM 659 O O . PRO A 1 88 ? 16.525 -2.153 -4.503 1.00 90.62 88 PRO A O 1
ATOM 662 N N . VAL A 1 89 ? 14.805 -1.486 -5.770 1.00 86.69 89 VAL A N 1
ATOM 663 C CA . VAL A 1 89 ? 14.982 -2.489 -6.823 1.00 86.69 89 VAL A CA 1
ATOM 664 C C . VAL A 1 89 ? 15.527 -1.804 -8.066 1.00 86.69 89 VAL A C 1
ATOM 666 O O . VAL A 1 89 ? 14.873 -0.941 -8.642 1.00 86.69 89 VAL A O 1
ATOM 669 N N . TYR A 1 90 ? 16.703 -2.236 -8.514 1.00 80.06 90 TYR A N 1
ATOM 670 C CA . TYR A 1 90 ? 17.310 -1.771 -9.757 1.00 80.06 90 TYR A CA 1
ATOM 671 C C . TYR A 1 90 ? 17.213 -2.879 -10.814 1.00 80.06 90 TYR A C 1
ATOM 673 O O . TYR A 1 90 ? 17.926 -3.881 -10.693 1.00 80.06 90 TYR A O 1
ATOM 681 N N . PRO A 1 91 ? 16.342 -2.753 -11.833 1.00 64.94 91 PRO A N 1
ATOM 682 C CA . PRO A 1 91 ? 16.364 -3.672 -12.967 1.00 64.94 91 PRO A CA 1
ATOM 683 C C . PRO A 1 91 ? 17.737 -3.585 -13.663 1.00 64.94 91 PRO A C 1
ATOM 685 O O . PRO A 1 91 ? 18.356 -2.527 -13.721 1.00 64.94 91 PRO A O 1
ATOM 688 N N . LEU A 1 92 ? 18.241 -4.736 -14.107 1.00 61.47 92 LEU A N 1
ATOM 689 C CA . LEU A 1 92 ? 19.626 -5.027 -14.512 1.00 61.47 92 LEU A CA 1
ATOM 690 C C . LEU A 1 92 ? 20.382 -3.909 -15.273 1.00 61.47 92 LEU A C 1
ATOM 692 O O . LEU A 1 92 ? 19.888 -3.333 -16.236 1.00 61.47 92 LEU A O 1
ATOM 696 N N . LYS A 1 93 ? 21.665 -3.729 -14.918 1.00 50.84 93 LYS A N 1
ATOM 697 C CA . LYS A 1 93 ? 22.647 -2.756 -15.458 1.00 50.84 93 LYS A CA 1
ATOM 698 C C . LYS A 1 93 ? 23.041 -2.919 -16.945 1.00 50.84 93 LYS A C 1
ATOM 700 O O . LYS A 1 93 ? 23.900 -2.180 -17.415 1.00 50.84 93 LYS A O 1
ATOM 705 N N . ASN A 1 94 ? 22.479 -3.882 -17.678 1.00 44.81 94 ASN A N 1
ATOM 706 C CA . ASN A 1 94 ? 23.014 -4.319 -18.981 1.00 44.81 94 ASN A CA 1
ATOM 707 C C . ASN A 1 94 ? 22.307 -3.727 -20.212 1.00 44.81 94 ASN A C 1
ATOM 709 O O . ASN A 1 94 ? 22.593 -4.151 -21.329 1.00 44.81 94 ASN A O 1
ATOM 713 N N . GLN A 1 95 ? 21.408 -2.759 -20.045 1.00 46.03 95 GLN A N 1
ATOM 714 C CA . GLN A 1 95 ? 20.831 -2.023 -21.171 1.00 46.03 95 GLN A CA 1
ATOM 715 C C . GLN A 1 95 ? 21.406 -0.607 -21.184 1.00 46.03 95 GLN A C 1
ATOM 717 O O . GLN A 1 95 ? 21.510 0.047 -20.149 1.00 46.03 95 GLN A O 1
ATOM 722 N N . THR A 1 96 ? 21.868 -0.184 -22.359 1.00 42.41 96 THR A N 1
ATOM 723 C CA . THR A 1 96 ? 22.551 1.089 -22.622 1.00 42.41 96 THR A CA 1
ATOM 724 C C . THR A 1 96 ? 21.900 2.281 -21.904 1.00 42.41 96 THR A C 1
ATOM 726 O O . THR A 1 96 ? 20.672 2.364 -21.895 1.00 42.41 96 THR A O 1
ATOM 729 N N . PRO A 1 97 ? 22.692 3.236 -21.370 1.00 39.84 97 PRO A N 1
ATOM 730 C CA . PRO A 1 97 ? 22.229 4.395 -20.595 1.00 39.84 97 PRO A CA 1
ATOM 731 C C . PRO A 1 97 ? 21.574 5.474 -21.477 1.00 39.84 97 PRO A C 1
ATOM 733 O O . PRO A 1 97 ? 21.948 6.643 -21.459 1.00 39.84 97 PRO A O 1
ATOM 736 N N . SER A 1 98 ? 20.600 5.074 -22.289 1.00 40.38 98 SER A N 1
ATOM 737 C CA . SER A 1 98 ? 19.891 5.923 -23.231 1.00 40.38 98 SER A CA 1
ATOM 738 C C . SER A 1 98 ? 18.390 5.786 -22.962 1.00 40.38 98 SER A C 1
ATOM 740 O O . SER A 1 98 ? 17.778 4.759 -23.235 1.00 40.38 98 SER A O 1
ATOM 742 N N . VAL A 1 99 ? 17.820 6.844 -22.378 1.00 39.50 99 VAL A N 1
ATOM 743 C CA . VAL A 1 99 ? 16.380 7.165 -22.265 1.00 39.50 99 VAL A CA 1
ATOM 744 C C . VAL A 1 99 ? 15.537 6.418 -21.200 1.00 39.50 99 VAL A C 1
ATOM 746 O O . VAL A 1 99 ? 14.506 6.951 -20.797 1.00 39.50 99 VAL A O 1
ATOM 749 N N . MET A 1 100 ? 15.978 5.290 -20.623 1.00 42.03 100 MET A N 1
ATOM 750 C CA . MET A 1 100 ? 15.193 4.504 -19.629 1.00 42.03 100 MET A CA 1
ATOM 751 C C . MET A 1 100 ? 15.761 4.487 -18.186 1.00 42.03 100 MET A C 1
ATOM 753 O O . MET A 1 100 ? 15.836 3.435 -17.559 1.00 42.03 100 MET A O 1
ATOM 757 N N . ALA A 1 101 ? 16.264 5.612 -17.655 1.00 48.78 101 ALA A N 1
ATOM 758 C CA . ALA A 1 101 ? 17.257 5.553 -16.562 1.00 48.78 101 ALA A CA 1
ATOM 759 C C . ALA A 1 101 ? 17.083 6.513 -15.362 1.00 48.78 101 ALA A C 1
ATOM 761 O O . ALA A 1 101 ? 18.078 6.948 -14.792 1.00 48.78 101 ALA A O 1
ATOM 762 N N . SER A 1 102 ? 15.870 6.821 -14.893 1.00 46.94 102 SER A N 1
ATOM 763 C CA . SER A 1 102 ? 15.746 7.552 -13.608 1.00 46.94 102 SER A CA 1
ATOM 764 C C . SER A 1 102 ? 14.578 7.142 -12.716 1.00 46.94 102 SER A C 1
ATOM 766 O O . SER A 1 102 ? 14.769 7.042 -11.511 1.00 46.94 102 SER A O 1
ATOM 768 N N . HIS A 1 103 ? 13.413 6.795 -13.263 1.00 53.03 103 HIS A N 1
ATOM 769 C CA . HIS A 1 103 ? 12.215 6.516 -12.448 1.00 53.03 103 HIS A CA 1
ATOM 770 C C . HIS A 1 103 ? 11.847 5.031 -12.343 1.00 53.03 103 HIS A C 1
ATOM 772 O O . HIS A 1 103 ? 10.994 4.656 -11.541 1.00 53.03 103 HIS A O 1
ATOM 778 N N . ASP A 1 104 ? 12.477 4.159 -13.128 1.00 62.59 104 ASP A N 1
ATOM 779 C CA . ASP A 1 104 ? 12.079 2.749 -13.170 1.00 62.59 104 ASP A CA 1
ATOM 780 C C . ASP A 1 104 ? 12.456 1.995 -11.892 1.00 62.59 104 ASP A C 1
ATOM 782 O O . ASP A 1 104 ? 11.712 1.118 -11.458 1.00 62.59 104 ASP A O 1
ATOM 786 N N . HIS A 1 105 ? 13.537 2.400 -11.216 1.00 68.19 105 HIS A N 1
ATOM 787 C CA . HIS A 1 105 ? 13.878 1.835 -9.912 1.00 68.19 105 HIS A CA 1
ATOM 788 C C . HIS A 1 105 ? 12.769 2.084 -8.875 1.00 68.19 105 HIS A C 1
ATOM 790 O O . HIS A 1 105 ? 12.438 1.184 -8.108 1.00 68.19 105 HIS A O 1
ATOM 796 N N . ILE A 1 106 ? 12.116 3.253 -8.902 1.00 74.12 106 ILE A N 1
ATOM 797 C CA . ILE A 1 106 ? 10.975 3.577 -8.031 1.00 7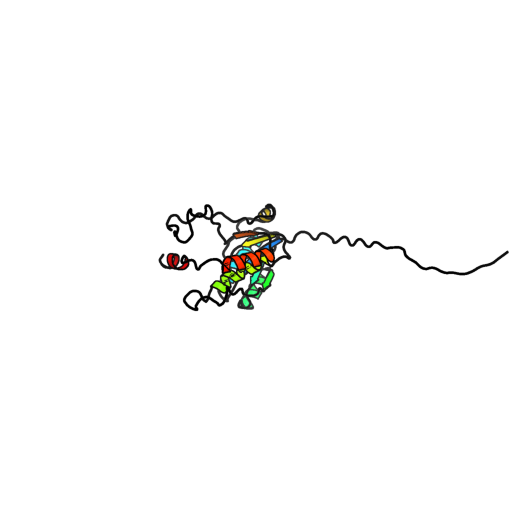4.12 106 ILE A CA 1
ATOM 798 C C . ILE A 1 106 ? 9.799 2.642 -8.338 1.00 74.12 106 ILE A C 1
ATOM 800 O O . ILE A 1 106 ? 9.259 2.007 -7.432 1.00 74.12 106 ILE A O 1
ATOM 804 N N . LYS A 1 107 ? 9.450 2.486 -9.622 1.00 76.06 107 LYS A N 1
ATOM 805 C CA . LYS A 1 107 ? 8.334 1.628 -10.054 1.00 76.06 107 LYS A CA 1
ATOM 806 C C . LYS A 1 107 ? 8.521 0.175 -9.624 1.00 76.06 107 LYS A C 1
ATOM 808 O O . LYS A 1 107 ? 7.590 -0.428 -9.099 1.00 76.06 107 LYS A O 1
ATOM 813 N N . TYR A 1 108 ? 9.711 -0.391 -9.820 1.00 84.50 108 TYR A N 1
ATOM 814 C CA . TYR A 1 108 ? 9.971 -1.787 -9.461 1.00 84.50 108 TYR A CA 1
ATOM 815 C C . TYR A 1 108 ? 10.190 -1.987 -7.961 1.00 84.50 108 TYR A C 1
ATOM 817 O O . TYR A 1 108 ? 9.914 -3.070 -7.449 1.00 84.50 108 TYR A O 1
ATOM 825 N N . SER A 1 109 ? 10.605 -0.950 -7.226 1.00 90.50 109 SER A N 1
ATOM 826 C CA . SER A 1 109 ? 10.727 -1.018 -5.763 1.00 90.50 109 SER A CA 1
ATOM 827 C C . SER A 1 109 ? 9.390 -1.292 -5.078 1.00 90.50 109 SER A C 1
ATOM 829 O O . SER A 1 109 ? 9.366 -2.007 -4.077 1.00 90.50 109 SER A O 1
ATOM 831 N N . LYS A 1 110 ? 8.266 -0.849 -5.664 1.00 91.94 110 LYS A N 1
ATOM 832 C CA . LYS A 1 110 ? 6.908 -1.218 -5.221 1.00 91.94 110 LYS A CA 1
ATOM 833 C C . LYS A 1 110 ? 6.730 -2.733 -5.081 1.00 91.94 110 LYS A C 1
ATOM 835 O O . LYS A 1 110 ? 5.986 -3.167 -4.211 1.00 91.94 110 LYS A O 1
ATOM 840 N N . LEU A 1 111 ? 7.435 -3.555 -5.864 1.00 93.75 111 LEU A N 1
ATOM 841 C CA . LEU A 1 111 ? 7.330 -5.017 -5.790 1.00 93.75 111 LEU A CA 1
ATOM 842 C C . LEU A 1 111 ? 7.841 -5.604 -4.468 1.00 93.75 111 LEU A C 1
ATOM 844 O O . LEU A 1 111 ? 7.496 -6.729 -4.113 1.00 93.75 111 LEU A O 1
ATOM 848 N N . ARG A 1 112 ? 8.603 -4.848 -3.674 1.00 95.94 112 ARG A N 1
ATOM 849 C CA . ARG A 1 112 ? 9.049 -5.294 -2.346 1.00 95.94 112 ARG A CA 1
ATOM 850 C C . ARG A 1 112 ? 7.896 -5.584 -1.385 1.00 95.94 112 ARG A C 1
ATOM 852 O O . ARG A 1 112 ? 8.095 -6.347 -0.443 1.00 95.94 112 ARG A O 1
ATOM 859 N N . ILE A 1 113 ? 6.688 -5.065 -1.630 1.00 97.25 113 ILE A N 1
ATOM 860 C CA . ILE A 1 113 ? 5.512 -5.378 -0.798 1.00 97.25 113 ILE A CA 1
ATOM 861 C C . ILE A 1 113 ? 5.158 -6.877 -0.815 1.00 97.25 113 ILE A C 1
ATOM 863 O O . ILE A 1 113 ? 4.601 -7.380 0.156 1.00 97.25 113 ILE A O 1
ATOM 867 N N . TRP A 1 114 ? 5.546 -7.627 -1.857 1.00 97.56 114 TRP A N 1
ATOM 868 C CA . TRP A 1 114 ? 5.382 -9.087 -1.904 1.00 97.56 114 TRP A CA 1
ATOM 869 C C . TRP A 1 114 ? 6.276 -9.815 -0.898 1.00 97.56 114 TRP A C 1
ATOM 871 O O . TRP A 1 114 ? 6.007 -10.960 -0.559 1.00 97.56 114 TRP A O 1
ATOM 881 N N . GLN A 1 115 ? 7.312 -9.165 -0.369 1.00 97.12 115 GLN A N 1
ATOM 882 C CA . GLN A 1 115 ? 8.178 -9.749 0.653 1.00 97.12 115 GLN A CA 1
ATOM 883 C C . GLN A 1 115 ? 7.641 -9.546 2.076 1.00 97.12 115 GLN A C 1
ATOM 885 O O . GLN A 1 115 ? 8.291 -9.954 3.038 1.00 97.12 115 GLN A O 1
ATOM 890 N N . PHE A 1 116 ? 6.464 -8.933 2.249 1.00 97.50 116 PHE A N 1
ATOM 891 C CA . PHE A 1 116 ? 5.852 -8.709 3.562 1.00 97.50 116 PHE A CA 1
ATOM 892 C C . PHE A 1 116 ? 5.145 -9.975 4.072 1.00 97.50 116 PHE A C 1
ATOM 894 O O . PHE A 1 116 ? 3.961 -9.971 4.404 1.00 97.50 116 PHE A O 1
ATOM 901 N N . VAL A 1 117 ? 5.898 -11.076 4.123 1.00 96.75 117 VAL A N 1
ATOM 902 C CA . VAL A 1 117 ? 5.440 -12.436 4.454 1.00 96.75 117 VAL A CA 1
ATOM 903 C C . VAL A 1 117 ? 4.979 -12.595 5.906 1.00 96.75 117 VAL A C 1
ATOM 905 O O . VAL A 1 117 ? 4.477 -13.647 6.289 1.00 96.75 117 VAL A O 1
ATOM 908 N N . GLU A 1 118 ? 5.122 -11.559 6.738 1.00 95.81 118 GLU A N 1
ATOM 909 C CA . GLU A 1 118 ? 4.464 -11.514 8.040 1.00 95.81 118 GLU A CA 1
ATOM 910 C C . GLU A 1 118 ? 2.942 -11.301 7.945 1.00 95.81 118 GLU A C 1
ATOM 912 O O . GLU A 1 118 ? 2.251 -11.491 8.949 1.00 95.81 118 GLU A O 1
ATOM 917 N N . TYR A 1 119 ? 2.426 -10.908 6.773 1.00 97.81 119 TYR A N 1
ATOM 918 C CA . TYR A 1 119 ? 1.002 -10.793 6.478 1.00 97.81 119 TYR A CA 1
ATOM 919 C C . TYR A 1 119 ? 0.546 -11.946 5.587 1.00 97.81 119 TYR A C 1
ATOM 921 O O . TYR A 1 119 ? 1.180 -12.286 4.597 1.00 97.81 119 TYR A O 1
ATOM 929 N N . SER A 1 120 ? -0.602 -12.512 5.937 1.00 96.94 120 SER A N 1
ATOM 930 C CA . SER A 1 120 ? -1.281 -13.558 5.166 1.00 96.94 120 SER A CA 1
ATOM 931 C C . SER A 1 120 ? -1.950 -13.026 3.900 1.00 96.94 120 SER A C 1
ATOM 933 O O . SER A 1 120 ? -1.975 -13.707 2.889 1.00 96.94 120 SER A O 1
ATOM 935 N N . LYS A 1 121 ? -2.492 -11.804 3.949 1.00 97.88 121 LYS A N 1
ATOM 936 C CA . LYS A 1 121 ? -3.183 -11.155 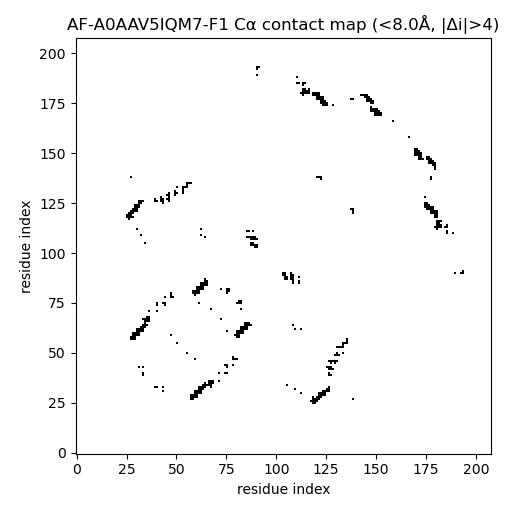2.834 1.00 97.88 121 LYS A CA 1
ATOM 937 C C . LYS A 1 121 ? -3.075 -9.650 2.972 1.00 97.88 121 LYS A C 1
ATOM 939 O O . LYS A 1 121 ? -3.170 -9.116 4.084 1.00 97.88 121 LYS A O 1
ATOM 944 N N . MET A 1 122 ? -2.881 -8.973 1.851 1.00 98.56 122 MET A N 1
ATOM 945 C CA . MET A 1 122 ? -2.758 -7.526 1.796 1.00 98.56 122 MET A CA 1
ATOM 946 C C . MET A 1 122 ? -3.627 -6.938 0.690 1.00 98.56 122 MET A C 1
ATOM 948 O O . MET A 1 122 ? -3.862 -7.572 -0.338 1.00 98.56 122 MET A O 1
ATOM 952 N N . ILE A 1 123 ? -4.084 -5.707 0.908 1.00 98.44 123 ILE A N 1
ATOM 953 C CA . ILE A 1 123 ? -4.750 -4.896 -0.114 1.00 98.44 123 ILE A CA 1
ATOM 954 C C . ILE A 1 123 ? -3.817 -3.740 -0.439 1.00 98.44 123 ILE A C 1
ATOM 956 O O . ILE A 1 123 ? -3.587 -2.870 0.403 1.00 98.44 123 ILE A O 1
ATOM 960 N N . TYR A 1 124 ? -3.258 -3.746 -1.644 1.00 98.44 124 TYR A N 1
ATOM 961 C CA . TYR A 1 124 ? -2.527 -2.601 -2.153 1.00 98.44 124 TYR A CA 1
ATOM 962 C C . TYR A 1 124 ? -3.507 -1.491 -2.527 1.00 98.44 124 TYR A C 1
ATOM 964 O O . TYR A 1 124 ? -4.495 -1.752 -3.215 1.00 98.44 124 TYR A O 1
ATOM 972 N N . LEU A 1 125 ? -3.208 -0.270 -2.093 1.00 98.00 125 LEU A N 1
ATOM 973 C CA . LEU A 1 125 ? -3.877 0.960 -2.504 1.00 98.00 125 LEU A CA 1
ATOM 974 C C . LEU A 1 125 ? -2.802 1.989 -2.856 1.00 98.00 125 LEU A C 1
ATOM 976 O O . LEU A 1 125 ? -1.873 2.220 -2.077 1.00 98.00 125 LEU A O 1
ATOM 980 N N . GLU A 1 126 ? -2.907 2.599 -4.028 1.00 95.69 126 GLU A N 1
ATOM 981 C CA . GLU A 1 126 ? -2.029 3.699 -4.423 1.00 95.69 126 GLU A CA 1
ATOM 982 C C . GLU A 1 126 ? -2.253 4.922 -3.525 1.00 95.69 126 GLU A C 1
ATOM 984 O O . GLU A 1 126 ? -3.321 5.085 -2.930 1.00 95.69 126 GLU A O 1
ATOM 989 N N . GLY A 1 127 ? -1.216 5.745 -3.357 1.00 93.88 127 GLY A N 1
ATOM 990 C CA . GLY A 1 127 ? -1.228 6.838 -2.382 1.00 93.88 127 GLY A CA 1
ATOM 991 C C . GLY A 1 127 ? -2.307 7.890 -2.647 1.00 93.88 127 GLY A C 1
ATOM 992 O O . GLY A 1 127 ? -2.732 8.564 -1.719 1.00 93.88 127 GLY A O 1
ATOM 993 N N . ASP A 1 128 ? -2.786 8.012 -3.879 1.00 92.69 128 ASP A N 1
ATOM 994 C CA . ASP A 1 128 ? -3.832 8.941 -4.309 1.00 92.69 128 ASP A CA 1
ATOM 995 C C . ASP A 1 128 ? -5.247 8.324 -4.330 1.00 92.69 128 ASP A C 1
ATOM 997 O O . ASP A 1 128 ? -6.219 9.005 -4.670 1.00 92.69 128 ASP A O 1
ATOM 1001 N N . VAL A 1 129 ? -5.407 7.063 -3.909 1.00 94.31 129 VAL A N 1
ATOM 1002 C CA . VAL A 1 129 ? -6.722 6.419 -3.792 1.00 94.31 129 VAL A CA 1
ATOM 1003 C C . VAL A 1 129 ? -7.484 6.949 -2.578 1.00 94.31 129 VAL A C 1
ATOM 1005 O O . VAL A 1 129 ? -6.979 6.992 -1.454 1.00 94.31 129 VAL A O 1
ATOM 1008 N N . GLN A 1 130 ? -8.763 7.276 -2.780 1.00 94.94 130 GLN A N 1
ATOM 1009 C CA . GLN A 1 130 ? -9.665 7.707 -1.715 1.00 94.94 130 GLN A CA 1
ATOM 1010 C C . GLN A 1 130 ? -10.707 6.637 -1.372 1.00 94.94 130 GLN A C 1
ATOM 1012 O O . GLN A 1 130 ? -11.459 6.166 -2.223 1.00 94.94 130 GLN A O 1
ATOM 1017 N N . VAL A 1 131 ? -10.794 6.296 -0.085 1.00 95.81 131 VAL A N 1
ATOM 1018 C CA . VAL A 1 131 ? -11.730 5.290 0.434 1.00 95.81 131 VAL A CA 1
ATOM 1019 C C . VAL A 1 131 ? -12.961 5.973 1.038 1.00 95.81 131 VAL A C 1
ATOM 1021 O O . VAL A 1 131 ? -12.855 6.712 2.018 1.00 95.81 131 VAL A O 1
ATOM 1024 N N . TYR A 1 132 ? -14.138 5.718 0.458 1.00 95.75 132 TYR A N 1
ATOM 1025 C CA . TYR A 1 132 ? -15.423 6.291 0.897 1.00 95.75 132 TYR A CA 1
ATOM 1026 C C . TYR A 1 132 ? -16.304 5.317 1.686 1.00 95.75 132 TYR A C 1
ATOM 1028 O O . TYR A 1 132 ? -17.250 5.736 2.352 1.00 95.75 132 TYR A O 1
ATOM 1036 N N . SER A 1 133 ? -16.022 4.020 1.614 1.00 97.19 133 SER A N 1
ATOM 1037 C CA . SER A 1 133 ? -16.734 2.966 2.340 1.00 97.19 133 SER A CA 1
ATOM 1038 C C . SER A 1 133 ? -15.746 1.907 2.812 1.00 97.19 133 SER A C 1
ATOM 1040 O O . SER A 1 133 ? -14.651 1.804 2.267 1.00 97.19 133 SER A O 1
ATOM 1042 N N . ASN A 1 134 ? -16.101 1.174 3.865 1.00 98.00 134 ASN A N 1
ATOM 1043 C CA . ASN A 1 134 ? -15.244 0.117 4.390 1.00 98.00 134 ASN A CA 1
ATOM 1044 C C . ASN A 1 134 ? -15.167 -1.024 3.362 1.00 98.00 134 ASN A C 1
ATOM 1046 O O . ASN A 1 134 ? -16.203 -1.419 2.836 1.00 98.00 134 ASN A O 1
ATOM 1050 N N . ILE A 1 135 ? -13.951 -1.497 3.081 1.00 97.56 135 ILE A N 1
ATOM 1051 C CA . ILE A 1 135 ? -13.658 -2.563 2.108 1.00 97.56 135 ILE A CA 1
ATOM 1052 C C . ILE A 1 135 ? -12.917 -3.740 2.767 1.00 97.56 135 ILE A C 1
ATOM 1054 O O . ILE A 1 135 ? -12.182 -4.478 2.113 1.00 97.56 135 ILE A O 1
ATOM 1058 N N . ASP A 1 136 ? -13.062 -3.892 4.087 1.00 98.12 136 ASP A N 1
ATOM 1059 C CA . ASP A 1 136 ? -12.397 -4.944 4.862 1.00 98.12 136 ASP A CA 1
ATOM 1060 C C . ASP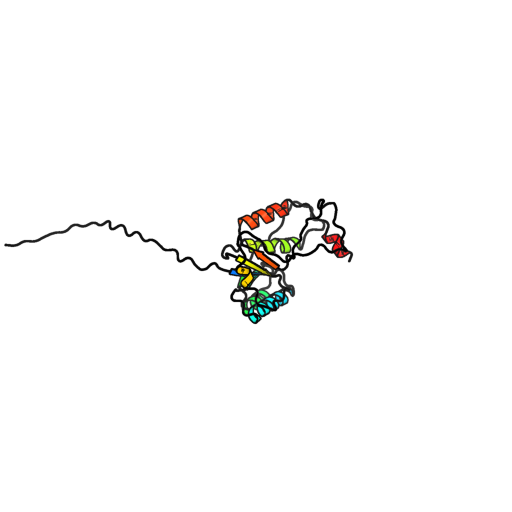 A 1 136 ? -12.877 -6.349 4.461 1.00 98.12 136 ASP A C 1
ATOM 1062 O O . ASP A 1 136 ? -12.148 -7.323 4.640 1.00 98.12 136 ASP A O 1
ATOM 1066 N N . ASP A 1 137 ? -14.078 -6.462 3.897 1.00 97.44 137 ASP A N 1
ATOM 1067 C CA . ASP A 1 137 ? -14.645 -7.698 3.353 1.00 97.44 137 ASP A CA 1
ATOM 1068 C C . ASP A 1 137 ? -13.811 -8.272 2.197 1.00 97.44 137 ASP A C 1
ATOM 1070 O O . ASP A 1 137 ? -13.789 -9.483 1.984 1.00 97.44 137 ASP A O 1
ATOM 1074 N N . LEU A 1 138 ? -13.026 -7.439 1.504 1.00 97.44 138 LEU A N 1
ATOM 1075 C CA . LEU A 1 138 ? -12.104 -7.904 0.466 1.00 97.44 138 LEU A CA 1
ATOM 1076 C C . LEU A 1 138 ? -10.992 -8.814 1.011 1.00 97.44 138 LEU A C 1
ATOM 1078 O O . LEU A 1 138 ? -10.414 -9.598 0.256 1.00 97.44 138 LEU A O 1
ATOM 1082 N N . PHE A 1 139 ? -10.696 -8.763 2.313 1.00 97.56 139 PHE A N 1
ATOM 1083 C CA . PHE A 1 139 ? -9.770 -9.714 2.925 1.00 97.56 139 PHE A CA 1
ATOM 1084 C C . PHE A 1 139 ? -10.350 -11.132 3.048 1.00 97.56 139 PHE A C 1
ATOM 1086 O O . PHE A 1 139 ? -9.586 -12.071 3.279 1.00 97.56 139 PHE A O 1
ATOM 1093 N N . ASP A 1 140 ? -11.665 -11.297 2.900 1.00 96.50 140 ASP A N 1
ATOM 1094 C CA . ASP A 1 140 ? -12.357 -12.588 2.988 1.00 96.50 140 ASP A CA 1
ATOM 1095 C C . ASP A 1 140 ? -12.548 -13.259 1.617 1.00 96.50 140 ASP A C 1
ATOM 1097 O O . ASP A 1 140 ? -13.101 -14.354 1.534 1.00 96.50 140 ASP A O 1
ATOM 1101 N N . LEU A 1 141 ? -12.044 -12.641 0.539 1.00 96.88 141 LEU A N 1
ATOM 1102 C CA . LEU A 1 141 ? -11.909 -13.294 -0.764 1.00 96.88 141 LEU A CA 1
ATOM 1103 C C . LEU A 1 141 ? -11.046 -14.557 -0.653 1.00 96.88 141 LEU A C 1
ATOM 1105 O O . LEU A 1 141 ? -10.193 -14.653 0.231 1.00 96.88 141 LEU A O 1
ATOM 1109 N N . ASN A 1 142 ? -11.233 -15.507 -1.569 1.00 96.88 142 ASN A N 1
ATOM 1110 C CA . ASN A 1 142 ? -10.495 -16.770 -1.554 1.00 96.88 142 ASN A CA 1
ATOM 1111 C C . ASN A 1 142 ? -8.984 -16.551 -1.729 1.00 96.88 142 ASN A C 1
ATOM 1113 O O . ASN A 1 142 ? -8.537 -15.594 -2.361 1.00 96.88 142 ASN A O 1
ATOM 1117 N N . ASP A 1 143 ? -8.196 -17.451 -1.156 1.00 95.12 143 ASP A N 1
ATOM 1118 C CA . ASP A 1 143 ? -6.748 -17.501 -1.361 1.00 95.12 143 ASP A CA 1
ATOM 1119 C C . ASP A 1 143 ? -6.419 -18.126 -2.733 1.00 95.12 143 ASP A C 1
ATOM 1121 O O . ASP A 1 143 ? -7.265 -18.761 -3.370 1.00 95.12 143 ASP A O 1
ATOM 1125 N N . GLY A 1 144 ? -5.187 -17.940 -3.201 1.00 93.81 144 GLY A N 1
ATOM 1126 C CA . GLY A 1 144 ? -4.660 -18.432 -4.474 1.00 93.81 144 GLY A CA 1
ATOM 1127 C C . GLY A 1 144 ? -4.857 -17.491 -5.667 1.00 93.81 144 GLY A C 1
ATOM 1128 O O . GLY A 1 144 ? -4.548 -17.878 -6.795 1.00 93.81 144 GLY A O 1
ATOM 1129 N N . TYR A 1 145 ? -5.355 -16.269 -5.453 1.00 93.75 145 TYR A N 1
ATOM 1130 C CA . TYR A 1 145 ? -5.693 -15.330 -6.527 1.00 93.75 145 TYR A CA 1
ATOM 1131 C C . TYR A 1 145 ? -5.209 -13.906 -6.243 1.00 93.75 145 TYR A C 1
ATOM 1133 O O . TYR A 1 145 ? -5.155 -13.456 -5.099 1.00 93.75 145 TYR A O 1
ATOM 1141 N N . ILE A 1 146 ? -4.935 -13.166 -7.321 1.00 93.38 146 ILE A N 1
ATOM 1142 C CA . ILE A 1 146 ? -4.833 -11.704 -7.287 1.00 93.38 146 ILE A CA 1
ATOM 1143 C C . ILE A 1 146 ? -6.172 -11.136 -7.752 1.00 93.38 146 ILE A C 1
ATOM 1145 O O . ILE A 1 146 ? -6.625 -11.435 -8.859 1.00 93.38 146 ILE A O 1
ATOM 1149 N N . TYR A 1 147 ? -6.792 -10.297 -6.925 1.00 95.25 147 TYR A N 1
ATOM 1150 C CA . TYR A 1 147 ? -8.032 -9.603 -7.276 1.00 95.25 147 TYR A CA 1
ATOM 1151 C C . TYR A 1 147 ? -7.737 -8.142 -7.559 1.00 95.25 147 TYR A C 1
ATOM 1153 O O . TYR A 1 147 ? -7.169 -7.458 -6.716 1.00 95.25 147 TYR A O 1
ATOM 1161 N N . ALA A 1 148 ? -8.149 -7.644 -8.717 1.00 93.44 148 ALA A N 1
ATOM 1162 C CA . ALA A 1 148 ? -7.951 -6.252 -9.090 1.00 93.44 148 ALA A CA 1
ATOM 1163 C C . ALA A 1 148 ? -9.124 -5.753 -9.945 1.00 93.44 148 ALA A C 1
ATOM 1165 O O . ALA A 1 148 ? -9.729 -6.552 -10.673 1.00 93.44 148 ALA A O 1
ATOM 1166 N N . PRO A 1 149 ? -9.458 -4.450 -9.894 1.00 88.94 149 PRO A N 1
ATOM 1167 C CA . PRO A 1 149 ? -10.488 -3.882 -10.750 1.00 88.94 149 PRO A CA 1
ATOM 1168 C C . PRO A 1 149 ? -10.122 -4.084 -12.219 1.00 88.94 149 PRO A C 1
ATOM 1170 O O . PRO A 1 149 ? -9.033 -3.709 -12.655 1.00 88.94 149 PRO A O 1
ATOM 1173 N N . ARG A 1 150 ? -11.038 -4.657 -13.003 1.00 84.31 150 ARG A N 1
ATOM 1174 C CA . ARG A 1 150 ? -10.850 -4.774 -14.451 1.00 84.31 150 ARG A CA 1
ATOM 1175 C C . ARG A 1 150 ? -10.771 -3.375 -15.056 1.00 84.31 150 ARG A C 1
ATOM 1177 O O . ARG A 1 150 ? -11.642 -2.547 -14.808 1.00 84.31 150 ARG A O 1
ATOM 1184 N N . PHE A 1 151 ? -9.766 -3.149 -15.892 1.00 75.25 151 PHE A N 1
ATOM 1185 C CA . PHE A 1 151 ? -9.615 -1.912 -16.644 1.00 75.25 151 PHE A CA 1
ATOM 1186 C C . PHE A 1 151 ? -9.708 -2.231 -18.141 1.00 75.25 151 PHE A C 1
ATOM 1188 O O . PHE A 1 151 ? -8.932 -3.055 -18.635 1.00 75.25 151 PHE A O 1
ATOM 1195 N N . PRO A 1 152 ? -10.680 -1.670 -18.879 1.00 71.31 152 PRO A N 1
ATOM 1196 C CA . PRO A 1 152 ? -10.724 -1.849 -20.321 1.00 71.31 152 PRO A CA 1
ATOM 1197 C C . PRO A 1 152 ? -9.534 -1.132 -20.965 1.00 71.31 152 PRO A C 1
ATOM 1199 O O . PRO A 1 152 ? -9.107 -0.072 -20.511 1.00 71.31 152 PRO A O 1
ATOM 1202 N N . TRP A 1 153 ? -8.999 -1.706 -22.044 1.00 70.88 153 TRP A N 1
ATOM 1203 C CA . TRP A 1 153 ? -8.041 -0.978 -22.871 1.00 70.88 153 TRP A CA 1
ATOM 1204 C C . TRP A 1 153 ? -8.745 0.246 -23.474 1.00 70.88 153 TRP A C 1
ATOM 1206 O O . TRP A 1 153 ? -9.857 0.072 -23.985 1.00 70.88 153 TRP A O 1
ATOM 1216 N N . PRO A 1 154 ? -8.150 1.450 -23.432 1.00 70.75 154 PRO A N 1
ATOM 1217 C CA . PRO A 1 154 ? -8.818 2.639 -23.939 1.00 70.75 154 PRO A CA 1
ATOM 1218 C C . PRO A 1 154 ? -9.105 2.513 -25.437 1.00 70.75 154 PRO A C 1
ATOM 1220 O O . PRO A 1 154 ? -8.208 2.195 -26.215 1.00 70.75 154 PRO A O 1
ATOM 1223 N N . GLU A 1 155 ? -10.343 2.782 -25.857 1.00 69.25 155 GLU A N 1
ATOM 1224 C CA . GLU A 1 155 ? -10.765 2.622 -27.260 1.00 69.25 155 GLU A CA 1
ATOM 1225 C C . GLU A 1 155 ? -9.976 3.513 -28.231 1.00 69.25 155 GLU A C 1
ATOM 1227 O O . GLU A 1 155 ? -9.804 3.168 -29.398 1.00 69.25 155 GLU A O 1
ATOM 1232 N N . PHE A 1 156 ? -9.453 4.641 -27.741 1.00 70.75 156 PHE A N 1
ATOM 1233 C CA . PHE A 1 156 ? -8.658 5.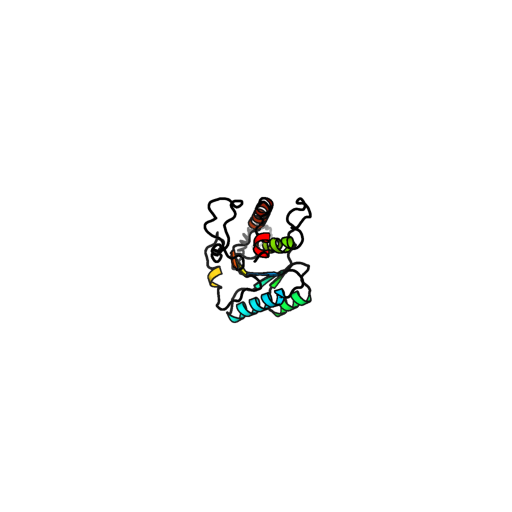583 -28.527 1.00 70.75 156 PHE A CA 1
ATOM 1234 C C . PHE A 1 156 ? -7.204 5.133 -28.760 1.00 70.75 156 PHE A C 1
ATOM 1236 O O . PHE A 1 156 ? -6.516 5.720 -29.594 1.00 70.75 156 PHE A O 1
ATOM 1243 N N . LEU A 1 157 ? -6.723 4.095 -28.066 1.00 70.44 157 LEU A N 1
ATOM 1244 C CA . LEU A 1 157 ? -5.380 3.546 -28.262 1.00 70.44 157 LEU A CA 1
ATOM 1245 C C . LEU A 1 157 ? -5.446 2.298 -29.143 1.00 70.44 157 LEU A C 1
ATOM 1247 O O . LEU A 1 157 ? -6.054 1.289 -28.783 1.00 70.44 157 LEU A O 1
ATOM 1251 N N . LYS A 1 158 ? -4.757 2.321 -30.287 1.00 73.81 158 LYS A N 1
ATOM 1252 C CA . LYS A 1 158 ? -4.574 1.111 -31.099 1.00 73.81 158 LYS A CA 1
ATOM 1253 C C . LYS A 1 158 ? -3.669 0.135 -30.356 1.00 73.81 158 LYS A C 1
ATOM 1255 O O . LYS A 1 158 ? -2.612 0.530 -29.878 1.00 73.81 158 LYS A O 1
ATOM 1260 N N . TRP A 1 159 ? -4.080 -1.131 -30.287 1.00 74.00 159 TRP A N 1
ATOM 1261 C CA . TRP A 1 159 ? -3.254 -2.202 -29.731 1.00 74.00 159 TRP A CA 1
ATOM 1262 C C . TRP A 1 159 ? -1.978 -2.374 -30.569 1.00 74.00 159 TRP A C 1
ATOM 1264 O O . TRP A 1 159 ? -2.098 -2.681 -31.759 1.00 74.00 159 TRP A O 1
ATOM 1274 N N . PRO A 1 160 ? -0.779 -2.185 -29.994 1.00 71.88 160 PRO A N 1
ATOM 1275 C CA . PRO A 1 160 ? 0.461 -2.358 -30.740 1.00 71.88 160 PRO A CA 1
ATOM 1276 C C . PRO A 1 160 ? 0.694 -3.826 -31.093 1.00 71.88 160 PRO A C 1
ATOM 1278 O O . PRO A 1 160 ? 0.667 -4.704 -30.229 1.00 71.88 160 PRO A O 1
ATOM 1281 N N . THR A 1 161 ? 0.933 -4.103 -32.375 1.00 70.56 161 THR A N 1
ATOM 1282 C CA . THR A 1 161 ? 1.136 -5.466 -32.890 1.00 70.56 161 THR A CA 1
ATOM 1283 C C . THR A 1 161 ? 2.360 -6.141 -32.261 1.00 70.56 161 THR A C 1
ATOM 1285 O O . THR A 1 161 ? 2.387 -7.364 -32.135 1.00 70.56 161 THR A O 1
ATOM 1288 N N . GLU A 1 162 ? 3.346 -5.353 -31.814 1.00 68.75 162 GLU A N 1
ATOM 1289 C CA . GLU A 1 162 ? 4.535 -5.827 -31.093 1.00 68.75 162 GLU A CA 1
ATOM 1290 C C . GLU A 1 162 ? 4.238 -6.506 -29.746 1.00 68.75 162 GLU A C 1
ATOM 1292 O O . GLU A 1 162 ? 5.061 -7.282 -29.268 1.00 68.75 162 GLU A O 1
ATOM 1297 N N . PHE A 1 163 ? 3.061 -6.284 -29.148 1.00 63.41 163 PHE A N 1
ATOM 1298 C CA . PHE A 1 163 ? 2.652 -6.952 -27.905 1.00 63.41 163 PHE A CA 1
ATOM 1299 C C . PHE A 1 163 ? 1.951 -8.297 -28.134 1.00 63.41 163 PHE A C 1
ATOM 1301 O O . PHE A 1 163 ? 1.420 -8.891 -27.195 1.00 63.41 163 PHE A O 1
ATOM 1308 N N . GLY A 1 164 ? 1.953 -8.787 -29.375 1.00 66.31 164 GLY A N 1
ATOM 1309 C CA . GLY A 1 164 ? 1.326 -10.044 -29.756 1.00 66.31 164 GLY A CA 1
ATOM 1310 C C . GLY A 1 164 ? -0.167 -9.903 -30.042 1.00 66.31 164 GLY A C 1
ATOM 1311 O O . GLY A 1 164 ? -0.855 -9.004 -29.558 1.00 66.31 164 GLY A O 1
ATOM 1312 N N . THR A 1 165 ? -0.681 -10.803 -30.876 1.00 63.25 165 THR A N 1
ATOM 1313 C CA . THR A 1 165 ? -2.098 -10.869 -31.248 1.00 63.25 165 THR A CA 1
ATOM 1314 C C . THR A 1 165 ? -2.665 -12.248 -30.913 1.00 63.25 165 THR A C 1
ATOM 1316 O O . THR A 1 165 ? -2.003 -13.242 -31.213 1.00 63.25 165 THR A O 1
ATOM 1319 N N . PRO A 1 166 ? -3.894 -12.339 -30.374 1.00 68.62 166 PRO A N 1
ATOM 1320 C CA . PRO A 1 166 ? -4.824 -11.237 -30.112 1.00 68.62 166 PRO A CA 1
ATOM 1321 C C . PRO A 1 166 ? -4.464 -10.434 -28.851 1.00 68.62 166 PRO A C 1
ATOM 1323 O O . PRO A 1 166 ? -3.745 -10.917 -27.980 1.00 68.62 166 PRO A O 1
ATOM 1326 N N . ARG A 1 167 ? -5.001 -9.209 -28.750 1.00 68.88 167 ARG A N 1
ATOM 1327 C CA . ARG A 1 167 ? -4.915 -8.387 -27.533 1.00 68.88 167 ARG A CA 1
ATOM 1328 C C . ARG A 1 167 ? -5.343 -9.222 -26.313 1.00 68.88 167 ARG A C 1
ATOM 1330 O O . ARG A 1 167 ? -6.410 -9.843 -26.386 1.00 68.88 167 ARG A O 1
ATOM 1337 N N . PRO A 1 168 ? -4.586 -9.208 -25.197 1.00 69.44 168 PRO A N 1
ATOM 1338 C CA . PRO A 1 168 ? -5.003 -9.837 -23.952 1.00 69.44 168 PRO A CA 1
ATOM 1339 C C . PRO A 1 168 ? -6.422 -9.411 -23.576 1.00 69.44 168 PRO A C 1
ATOM 1341 O O . PRO A 1 168 ? -6.777 -8.231 -23.638 1.00 69.44 168 PRO A O 1
ATOM 1344 N N . CYS A 1 169 ? -7.253 -10.381 -23.201 1.00 61.41 169 CYS A N 1
ATOM 1345 C CA . CYS A 1 169 ? -8.679 -10.147 -22.997 1.00 61.41 169 CYS A CA 1
ATOM 1346 C C . CYS A 1 169 ? -8.983 -9.198 -21.823 1.00 61.41 169 CYS A C 1
ATOM 1348 O O . CYS A 1 169 ? -10.050 -8.583 -21.813 1.00 61.41 169 CYS A O 1
ATOM 1350 N N . CYS A 1 170 ? -8.059 -9.035 -20.867 1.00 67.81 170 CYS A N 1
ATOM 1351 C CA . CYS A 1 170 ? -8.284 -8.273 -19.640 1.00 67.81 170 CYS A CA 1
ATOM 1352 C C . CYS A 1 170 ? -6.997 -7.583 -19.151 1.00 67.81 170 CYS A C 1
ATOM 1354 O O . CYS A 1 170 ? -6.007 -8.258 -18.883 1.00 67.81 170 CYS A O 1
ATOM 1356 N N . TYR A 1 171 ? -7.053 -6.262 -18.955 1.00 76.69 171 TYR A N 1
ATOM 1357 C CA . TYR A 1 171 ? -6.133 -5.531 -18.077 1.00 76.69 171 TYR A CA 1
ATOM 1358 C C . TYR A 1 171 ? -6.815 -5.296 -16.735 1.00 76.69 171 TYR A C 1
ATOM 1360 O O . TYR A 1 171 ? -8.044 -5.373 -16.617 1.00 76.69 171 TYR A O 1
ATOM 1368 N N . PHE A 1 172 ? -6.018 -4.987 -15.723 1.00 83.19 172 PHE A N 1
ATOM 1369 C CA . PHE A 1 172 ? -6.523 -4.528 -14.443 1.00 83.19 172 PHE A CA 1
ATOM 1370 C C . PHE A 1 172 ? -5.859 -3.215 -14.050 1.00 83.19 172 PHE A C 1
ATOM 1372 O O . PHE A 1 172 ? -4.745 -2.910 -14.477 1.00 83.19 172 PHE A O 1
ATOM 1379 N N . ASN A 1 173 ? -6.566 -2.430 -13.248 1.00 86.12 173 ASN A N 1
ATOM 1380 C CA . ASN A 1 173 ? -6.032 -1.219 -12.660 1.00 86.12 173 ASN A CA 1
ATOM 1381 C C . ASN A 1 173 ? -5.082 -1.602 -11.509 1.00 86.12 173 ASN A C 1
ATOM 1383 O O . ASN A 1 173 ? -5.506 -2.229 -10.541 1.00 86.12 173 ASN A O 1
ATOM 1387 N N . ALA A 1 174 ? -3.804 -1.229 -11.618 1.00 89.12 174 ALA A N 1
ATOM 1388 C CA . ALA A 1 174 ? -2.773 -1.539 -10.626 1.00 89.12 174 ALA A CA 1
ATOM 1389 C C . ALA A 1 174 ? -2.728 -0.565 -9.427 1.00 89.12 174 ALA A C 1
ATOM 1391 O O . ALA A 1 174 ? -1.889 -0.744 -8.533 1.00 89.12 174 ALA A O 1
ATOM 1392 N N . SER A 1 175 ? -3.618 0.435 -9.389 1.00 91.88 175 SER A N 1
ATOM 1393 C CA . SER A 1 175 ? -3.810 1.335 -8.244 1.00 91.88 175 SER A CA 1
ATOM 1394 C C . SER A 1 175 ? -4.492 0.642 -7.063 1.00 91.88 175 SER A C 1
ATOM 1396 O O . SER A 1 175 ? -4.428 1.132 -5.939 1.00 91.88 175 SER A O 1
ATOM 1398 N N . MET A 1 176 ? -5.130 -0.513 -7.288 1.00 94.75 176 MET A N 1
ATOM 1399 C CA . MET A 1 176 ? -5.715 -1.329 -6.228 1.00 94.75 176 MET A CA 1
ATOM 1400 C C . MET A 1 176 ? -5.681 -2.813 -6.578 1.00 94.75 176 MET A C 1
ATOM 1402 O O . MET A 1 176 ? -6.146 -3.208 -7.644 1.00 94.75 176 MET A O 1
ATOM 1406 N N . PHE A 1 177 ? -5.206 -3.649 -5.657 1.00 96.94 177 PHE A N 1
ATOM 1407 C CA . PHE A 1 177 ? -5.337 -5.101 -5.783 1.00 96.94 177 PHE A CA 1
ATOM 1408 C C . PHE A 1 177 ? -5.211 -5.819 -4.437 1.00 96.94 177 PHE A C 1
ATOM 1410 O O . PHE A 1 177 ? -4.529 -5.353 -3.528 1.00 96.94 177 PHE A O 1
ATOM 1417 N N . VAL A 1 178 ? -5.851 -6.979 -4.322 1.00 98.00 178 VAL A N 1
ATOM 1418 C CA . VAL A 1 178 ? -5.742 -7.909 -3.193 1.00 98.00 178 VAL A CA 1
ATOM 1419 C C . VAL A 1 178 ? -4.777 -9.022 -3.576 1.00 98.00 178 VAL A C 1
ATOM 1421 O O . VAL A 1 178 ? -4.882 -9.568 -4.675 1.00 98.00 178 VAL A O 1
ATOM 1424 N N . PHE A 1 179 ? -3.844 -9.354 -2.688 1.00 97.81 179 PHE A N 1
ATOM 1425 C CA . PHE A 1 179 ? -2.826 -10.370 -2.940 1.00 97.81 179 PHE A CA 1
ATOM 1426 C C . PHE A 1 179 ? -2.329 -11.030 -1.651 1.00 97.81 179 PHE A C 1
ATOM 1428 O O . PHE A 1 179 ? -2.479 -10.496 -0.548 1.00 97.81 179 PHE A O 1
ATOM 1435 N N . GLU A 1 180 ? -1.687 -12.182 -1.811 1.00 97.62 180 GLU A N 1
ATOM 1436 C CA . GLU A 1 180 ? -0.942 -12.871 -0.760 1.00 97.62 180 GLU A CA 1
ATOM 1437 C C . GLU A 1 180 ? 0.557 -12.601 -0.957 1.00 97.62 180 GLU A C 1
ATOM 1439 O O . GLU A 1 180 ? 1.103 -12.916 -2.022 1.00 97.62 180 GLU A O 1
ATOM 1444 N N . PRO A 1 181 ? 1.242 -11.979 0.020 1.00 97.19 181 PRO A N 1
ATOM 1445 C CA . PRO A 1 181 ? 2.685 -11.801 -0.047 1.00 97.19 181 PRO A CA 1
ATOM 1446 C C . PRO A 1 181 ? 3.410 -13.151 -0.135 1.00 97.19 181 PRO A C 1
ATOM 1448 O O . PRO A 1 181 ? 3.101 -14.095 0.587 1.00 97.19 181 PRO A O 1
ATOM 1451 N N . GLY A 1 182 ? 4.428 -13.223 -0.987 1.00 96.56 182 GLY A N 1
ATOM 1452 C CA . GLY A 1 182 ? 5.285 -14.388 -1.141 1.00 96.56 182 GLY A CA 1
ATOM 1453 C C . GLY A 1 182 ? 6.650 -13.987 -1.688 1.00 96.56 182 GLY A C 1
ATOM 1454 O O . GLY A 1 182 ? 6.746 -13.361 -2.743 1.00 96.56 182 GLY A O 1
ATOM 1455 N N . ALA A 1 183 ? 7.721 -14.375 -0.991 1.00 94.38 183 ALA A N 1
ATOM 1456 C CA . ALA A 1 183 ? 9.086 -14.073 -1.425 1.00 94.38 183 ALA A CA 1
ATOM 1457 C C . ALA A 1 183 ? 9.417 -14.710 -2.789 1.00 94.38 183 ALA A C 1
ATOM 1459 O O . ALA A 1 183 ? 10.025 -14.060 -3.631 1.00 94.38 183 ALA A O 1
ATOM 1460 N N . SER A 1 184 ? 8.937 -15.932 -3.045 1.00 95.62 184 SER A N 1
ATOM 1461 C CA . SER A 1 184 ? 9.075 -16.582 -4.355 1.00 95.62 184 SER A CA 1
ATOM 1462 C C . SER A 1 184 ? 8.339 -15.825 -5.462 1.00 95.62 184 SER A C 1
ATOM 1464 O O . SER A 1 184 ? 8.872 -15.681 -6.557 1.00 95.62 184 SER A O 1
ATOM 1466 N N . ILE A 1 185 ? 7.152 -15.281 -5.167 1.00 94.25 185 ILE A N 1
ATOM 1467 C CA . ILE A 1 185 ? 6.378 -14.474 -6.120 1.00 94.25 185 ILE A CA 1
ATOM 1468 C C . ILE A 1 185 ? 7.161 -13.211 -6.484 1.00 94.25 185 ILE A C 1
ATOM 1470 O O . ILE A 1 185 ? 7.245 -12.866 -7.657 1.00 94.25 185 ILE A O 1
ATOM 1474 N N . PHE A 1 186 ? 7.775 -12.542 -5.503 1.00 93.44 186 PHE A N 1
ATOM 1475 C CA . PHE A 1 186 ? 8.656 -11.402 -5.765 1.00 93.44 186 PHE A CA 1
ATOM 1476 C C . PHE A 1 186 ? 9.800 -11.766 -6.724 1.00 93.44 186 PHE A C 1
ATOM 1478 O O . PHE A 1 186 ? 10.014 -11.063 -7.713 1.00 93.44 186 PHE A O 1
ATOM 1485 N N . ASP A 1 187 ? 10.500 -12.873 -6.468 1.00 91.44 187 ASP A N 1
ATOM 1486 C CA . ASP A 1 187 ? 11.606 -13.317 -7.321 1.00 91.44 187 ASP A CA 1
ATOM 1487 C C . ASP A 1 187 ? 11.133 -13.639 -8.746 1.00 91.44 187 ASP A C 1
ATOM 1489 O O . ASP A 1 187 ? 11.789 -13.270 -9.722 1.00 91.44 187 ASP A O 1
ATOM 1493 N N . ASP A 1 188 ? 9.980 -14.292 -8.888 1.00 92.12 188 ASP A N 1
ATOM 1494 C CA . ASP A 1 188 ? 9.414 -14.636 -10.192 1.00 92.12 188 ASP A CA 1
ATOM 1495 C C . ASP A 1 188 ? 8.909 -13.401 -10.952 1.00 92.12 188 ASP A C 1
ATOM 1497 O O . ASP A 1 188 ? 9.096 -13.313 -12.170 1.00 92.12 188 ASP A O 1
ATOM 1501 N N . LEU A 1 189 ? 8.365 -12.399 -10.253 1.00 90.19 189 LEU A N 1
ATOM 1502 C CA . LEU A 1 189 ? 8.026 -11.099 -10.839 1.00 90.19 189 LEU A CA 1
ATOM 1503 C C . LEU A 1 189 ? 9.276 -10.399 -11.382 1.00 90.19 189 LEU A C 1
ATOM 1505 O O . LEU A 1 189 ? 9.267 -9.931 -12.521 1.00 90.19 189 LEU A O 1
ATOM 1509 N N . LEU A 1 190 ? 10.375 -10.373 -10.619 1.00 86.75 190 LEU A N 1
ATOM 1510 C CA . LEU A 1 190 ? 11.630 -9.774 -11.080 1.00 86.75 190 LEU A CA 1
ATOM 1511 C C . LEU A 1 190 ? 12.236 -10.513 -12.276 1.00 86.75 190 LEU A C 1
ATOM 1513 O O . LEU A 1 190 ? 12.676 -9.866 -13.229 1.00 86.75 190 LEU A O 1
ATOM 1517 N N . LYS A 1 191 ? 12.231 -11.853 -12.268 1.00 86.75 191 LYS A N 1
ATOM 1518 C CA . LYS A 1 191 ? 12.664 -12.656 -13.427 1.00 86.75 191 LYS A CA 1
ATOM 1519 C C . LYS A 1 191 ? 11.811 -12.357 -14.658 1.00 86.75 191 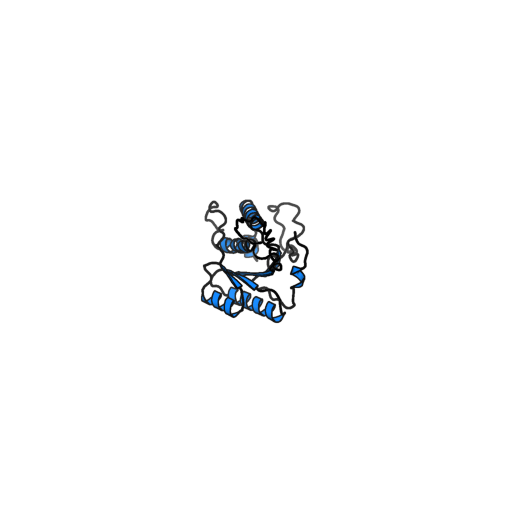LYS A C 1
ATOM 1521 O O . LYS A 1 191 ? 12.351 -12.205 -15.751 1.00 86.75 191 LYS A O 1
ATOM 1526 N N . THR A 1 192 ? 10.496 -12.237 -14.475 1.00 85.06 192 THR A N 1
ATOM 1527 C CA . THR A 1 192 ? 9.558 -11.923 -15.559 1.00 85.06 192 THR A CA 1
ATOM 1528 C C . THR A 1 192 ? 9.868 -10.553 -16.154 1.00 85.06 192 THR A C 1
ATOM 1530 O O . THR A 1 192 ? 10.037 -10.444 -17.364 1.00 85.06 192 THR A O 1
ATOM 1533 N N . ILE A 1 193 ? 10.051 -9.526 -15.321 1.00 80.44 193 ILE A N 1
ATOM 1534 C CA . ILE A 1 193 ? 10.426 -8.174 -15.768 1.00 80.44 193 ILE A CA 1
ATOM 1535 C C . ILE A 1 193 ? 11.742 -8.181 -16.544 1.00 80.44 193 ILE A C 1
ATOM 1537 O O . ILE A 1 193 ? 11.829 -7.561 -17.598 1.00 80.44 193 ILE A O 1
ATOM 1541 N N . ALA A 1 194 ? 12.748 -8.915 -16.065 1.00 79.00 194 ALA A N 1
ATOM 1542 C CA . ALA A 1 194 ? 14.032 -9.034 -16.752 1.00 79.00 194 ALA A CA 1
ATOM 1543 C C . ALA A 1 194 ? 13.928 -9.720 -18.129 1.00 79.00 194 ALA A C 1
ATOM 1545 O O . ALA A 1 194 ? 14.805 -9.527 -18.969 1.00 79.00 194 ALA A O 1
ATOM 1546 N N . SER A 1 195 ? 12.878 -10.516 -18.357 1.00 77.38 195 SER A N 1
ATOM 1547 C CA . SER A 1 195 ? 12.628 -11.209 -19.627 1.00 77.38 195 SER A CA 1
ATOM 1548 C C . SER A 1 195 ? 11.772 -10.414 -20.620 1.00 77.38 195 SER A C 1
ATOM 1550 O O . SER A 1 195 ? 11.761 -10.745 -21.806 1.00 77.38 195 SER A O 1
ATOM 1552 N N . ILE A 1 196 ? 11.057 -9.377 -20.164 1.00 69.88 196 ILE A N 1
ATOM 1553 C CA . ILE A 1 196 ? 10.178 -8.570 -21.017 1.00 69.88 196 ILE A CA 1
ATOM 1554 C C . ILE A 1 196 ? 11.027 -7.558 -21.809 1.00 69.88 196 ILE A C 1
ATOM 1556 O O . ILE A 1 196 ? 11.796 -6.804 -21.207 1.00 69.88 196 ILE A O 1
ATOM 1560 N N . PRO A 1 197 ? 10.903 -7.498 -23.150 1.00 62.34 197 PRO A N 1
ATOM 1561 C CA . PRO A 1 197 ? 11.582 -6.478 -23.942 1.00 62.34 197 PRO A CA 1
ATOM 1562 C C . PRO A 1 197 ? 11.045 -5.073 -23.602 1.00 62.34 197 PRO A C 1
ATOM 1564 O O . PRO A 1 197 ? 9.868 -4.946 -23.263 1.00 62.34 197 PRO A O 1
ATOM 1567 N N . PRO A 1 198 ? 11.859 -4.005 -23.714 1.00 58.34 198 PRO A N 1
ATOM 1568 C CA . PRO A 1 198 ? 11.408 -2.635 -23.483 1.00 58.34 198 PRO A CA 1
ATOM 1569 C C . PRO A 1 198 ? 10.172 -2.310 -24.322 1.00 58.34 198 PRO A C 1
ATOM 1571 O O . PRO A 1 198 ? 10.197 -2.391 -25.549 1.00 58.34 198 PRO A O 1
ATOM 1574 N N . ILE A 1 199 ? 9.082 -1.955 -23.651 1.00 54.88 199 ILE A N 1
ATOM 1575 C CA . ILE A 1 199 ? 7.815 -1.639 -24.299 1.00 54.88 199 ILE A CA 1
ATOM 1576 C C . ILE A 1 199 ? 7.785 -0.132 -24.652 1.00 54.88 199 ILE A C 1
ATOM 1578 O O . ILE A 1 199 ? 7.941 0.691 -23.746 1.00 54.88 199 ILE A O 1
ATOM 1582 N N . PRO A 1 200 ? 7.507 0.274 -25.913 1.00 48.62 200 PRO A N 1
ATOM 1583 C CA . PRO A 1 200 ? 7.483 1.687 -26.328 1.00 48.62 200 PRO A CA 1
ATOM 1584 C C . PRO A 1 200 ? 6.326 2.532 -25.766 1.00 48.62 200 PRO A C 1
ATOM 1586 O O . PRO A 1 200 ? 6.224 3.716 -26.083 1.00 48.62 200 PRO A O 1
ATOM 1589 N N . LEU A 1 201 ? 5.430 1.961 -24.951 1.00 48.41 201 LEU A N 1
ATOM 1590 C CA . LEU A 1 201 ? 4.154 2.581 -24.558 1.00 48.41 201 LEU A CA 1
ATOM 1591 C C . LEU A 1 201 ? 4.318 3.968 -23.906 1.00 48.41 201 LEU A C 1
ATOM 1593 O O . LEU A 1 201 ? 3.457 4.834 -24.045 1.00 48.41 201 LEU A O 1
ATOM 1597 N N . THR A 1 202 ? 5.449 4.207 -23.243 1.00 45.97 202 THR A N 1
ATOM 1598 C CA . THR A 1 202 ? 5.782 5.486 -22.600 1.00 45.97 202 THR A CA 1
ATOM 1599 C C . THR A 1 202 ? 5.919 6.663 -23.577 1.00 45.97 202 THR A C 1
ATOM 1601 O O . THR A 1 202 ? 5.812 7.808 -23.146 1.00 45.97 202 THR A O 1
ATOM 1604 N N . GLU A 1 203 ? 6.148 6.417 -24.870 1.00 38.69 203 GLU A N 1
ATOM 1605 C CA . GLU A 1 203 ? 6.229 7.461 -25.907 1.00 38.69 203 GLU A CA 1
ATOM 1606 C C . GLU A 1 203 ? 4.839 7.899 -26.397 1.00 38.69 203 GLU A C 1
ATOM 1608 O O . GLU A 1 203 ? 4.615 9.085 -26.625 1.00 38.69 203 GLU A O 1
ATOM 1613 N N . GLN A 1 204 ? 3.874 6.976 -26.497 1.00 36.75 204 GLN A N 1
ATOM 1614 C CA . GLN A 1 204 ? 2.528 7.287 -27.008 1.00 36.75 204 GLN A CA 1
ATOM 1615 C C . GLN A 1 204 ? 1.718 8.172 -26.053 1.00 36.75 204 GLN A C 1
ATOM 1617 O O . GLN A 1 204 ? 0.943 9.010 -26.502 1.00 36.75 204 GLN A O 1
ATOM 1622 N N . VAL A 1 205 ? 1.921 8.029 -24.740 1.00 37.94 205 VAL A N 1
ATOM 1623 C CA . VAL A 1 205 ? 1.218 8.836 -23.725 1.00 37.94 205 VAL A CA 1
ATOM 1624 C C . VAL A 1 205 ? 1.763 10.269 -23.649 1.00 37.94 205 VAL A C 1
ATOM 1626 O O . VAL A 1 205 ? 1.043 11.165 -23.238 1.00 37.94 205 VAL A O 1
ATOM 1629 N N . LYS A 1 206 ? 3.008 10.518 -24.082 1.00 36.97 206 LYS A N 1
ATOM 1630 C CA . LYS A 1 206 ? 3.612 11.865 -24.089 1.00 36.97 206 LYS A CA 1
ATOM 1631 C C . LYS A 1 206 ? 3.154 12.750 -25.257 1.00 36.97 206 LYS A C 1
ATOM 1633 O O . LYS A 1 206 ? 3.486 13.931 -25.270 1.00 36.97 206 LYS A O 1
ATOM 1638 N N . GLN A 1 207 ? 2.474 12.181 -26.25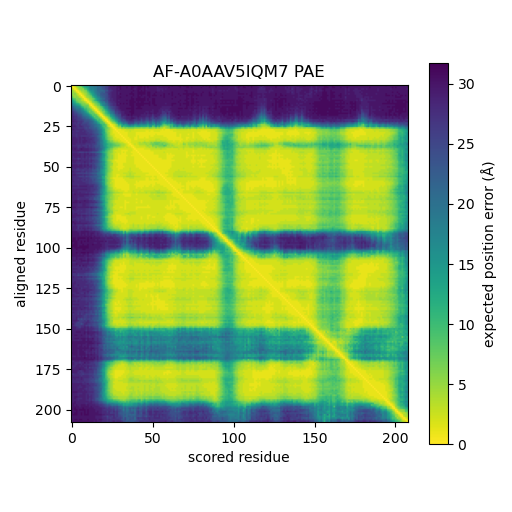4 1.00 33.16 207 GLN A N 1
ATOM 1639 C CA . GLN A 1 207 ? 1.981 12.899 -27.438 1.00 33.16 207 GLN A CA 1
ATOM 1640 C C . GLN A 1 207 ? 0.492 13.278 -27.344 1.00 33.16 207 GLN A C 1
ATOM 1642 O O . GLN A 1 207 ? -0.049 13.838 -28.298 1.00 33.16 207 GLN A O 1
ATOM 1647 N N . LEU A 1 208 ? -0.154 12.971 -26.215 1.00 34.50 208 LEU A N 1
ATOM 1648 C CA . LEU A 1 208 ? -1.503 13.410 -25.851 1.00 34.50 208 LEU A CA 1
ATOM 1649 C C . LEU A 1 208 ? -1.414 14.518 -24.798 1.00 34.50 208 LEU A C 1
ATOM 1651 O O . LEU A 1 208 ? -2.268 15.427 -24.859 1.00 34.50 208 LEU A O 1
#

Foldseek 3Di:
DDDDDDDDDDDDPPPPPPPPPPPPPAAEAAEEEDEAADPLLVLLLQQLVQCVVQPPPHAYEYEYEPRHDPVSVVSCVVSVHRYDYFYFDDQDPPDDPPDPPDCVSRVLSRLCVLVPQSHFKYKYAYSNDGHNHHPNCVVVDDAPDKDFAWDDDDPPDDDDCVVPPDDDPTDGDPNIIMHGRDPVVSVVVSVVVNPDDDDPVVVVVVVD

Sequence (208 aa):
MASNVMNTKPNASTVVTSSAKAMSLPKRAYVTFLAGNGDDVKGVTGLAKGLRKVKSKYPLVVAVLPDVPEEHRKLLHDSECKVKEIEPVYPLKNQTPSVMASHDHIKYSKLRIWQFVEYSKMIYLEGDVQVYSNIDDLFDLNDGYIYAPRFPWPEFLKWPTEFGTPRPCCYFNASMFVFEPGASIFDDLLKTIASIPPIPLTEQVKQL